Protein AF-A0A1V5BAC1-F1 (afdb_monomer_lite)

Structure (mmCIF, N/CA/C/O backbone):
data_AF-A0A1V5BAC1-F1
#
_entry.id   AF-A0A1V5BAC1-F1
#
loop_
_atom_site.group_PDB
_atom_site.id
_atom_site.type_symbol
_atom_site.label_atom_id
_atom_site.label_alt_id
_atom_site.label_comp_id
_atom_site.label_asym_id
_atom_site.label_entity_id
_atom_site.label_seq_id
_atom_site.pdbx_PDB_ins_code
_atom_site.Cartn_x
_atom_site.Cartn_y
_atom_site.Cartn_z
_atom_site.occupancy
_atom_site.B_iso_or_equiv
_atom_site.auth_seq_id
_atom_site.auth_comp_id
_atom_site.auth_asym_id
_atom_site.auth_atom_id
_atom_site.pdbx_PDB_model_num
ATOM 1 N N . MET A 1 1 ? 55.871 -14.311 -22.339 1.00 53.94 1 MET A N 1
ATOM 2 C CA . MET A 1 1 ? 54.920 -13.781 -23.341 1.00 53.94 1 MET A CA 1
ATOM 3 C C . MET A 1 1 ? 53.676 -13.284 -22.620 1.00 53.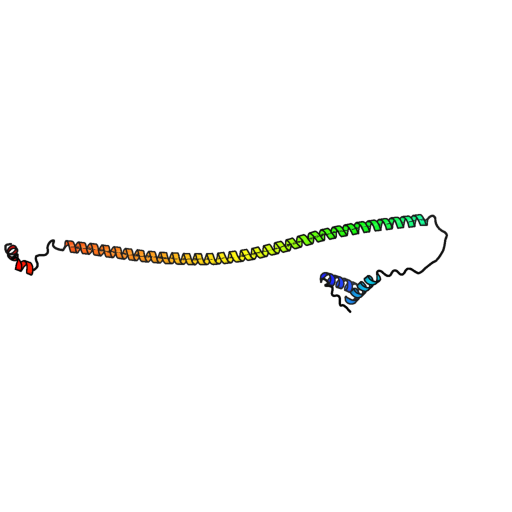94 1 MET A C 1
ATOM 5 O O . MET A 1 1 ? 53.109 -14.071 -21.866 1.00 53.94 1 MET A O 1
ATOM 9 N N . PRO A 1 2 ? 53.285 -12.009 -22.775 1.00 62.59 2 PRO A N 1
ATOM 10 C CA . PRO A 1 2 ? 52.039 -11.500 -22.209 1.00 62.59 2 PRO A CA 1
ATOM 11 C C . PRO A 1 2 ? 50.849 -12.206 -22.872 1.00 62.59 2 PRO A C 1
ATOM 13 O O . PRO A 1 2 ? 50.785 -12.301 -24.095 1.00 62.59 2 PRO A O 1
ATOM 16 N N . ARG A 1 3 ? 49.928 -12.742 -22.065 1.00 72.88 3 ARG A N 1
ATOM 17 C CA . ARG A 1 3 ? 48.671 -13.319 -22.559 1.00 72.88 3 ARG A CA 1
ATOM 18 C C . ARG A 1 3 ? 47.633 -12.207 -22.615 1.00 72.88 3 ARG A C 1
ATOM 20 O O . ARG A 1 3 ? 47.325 -11.616 -21.584 1.00 72.88 3 ARG A O 1
ATOM 27 N N . ILE A 1 4 ? 47.126 -11.920 -23.807 1.00 70.50 4 ILE A N 1
ATOM 28 C CA . ILE A 1 4 ? 46.063 -10.936 -24.016 1.00 70.50 4 ILE A CA 1
ATOM 29 C C . ILE A 1 4 ? 44.738 -11.695 -24.002 1.00 70.50 4 ILE A C 1
ATOM 31 O O . ILE A 1 4 ? 44.541 -12.603 -24.808 1.00 70.50 4 ILE A O 1
ATOM 35 N N . TYR A 1 5 ? 43.850 -11.338 -23.076 1.00 72.31 5 TYR A N 1
ATOM 36 C CA . TYR A 1 5 ? 42.489 -11.863 -23.017 1.00 72.31 5 TYR A CA 1
ATOM 37 C C . TYR A 1 5 ? 41.534 -10.787 -23.523 1.00 72.31 5 TYR A C 1
ATOM 39 O O . TYR A 1 5 ? 41.464 -9.703 -22.947 1.00 72.31 5 TYR A O 1
ATOM 47 N N . ALA A 1 6 ? 40.813 -11.090 -24.598 1.00 73.31 6 ALA A N 1
ATOM 48 C CA . ALA A 1 6 ? 39.736 -10.254 -25.106 1.00 73.31 6 ALA A CA 1
ATOM 49 C C . ALA A 1 6 ? 38.406 -10.986 -24.867 1.00 73.31 6 ALA A C 1
ATOM 51 O O . ALA A 1 6 ? 38.280 -12.135 -25.301 1.00 73.31 6 ALA A O 1
ATOM 52 N N . PRO A 1 7 ? 37.432 -10.377 -24.168 1.00 75.75 7 PRO A N 1
ATOM 53 C CA . PRO A 1 7 ? 36.102 -10.956 -24.060 1.00 75.75 7 PRO A CA 1
ATOM 54 C C . PRO A 1 7 ? 35.440 -10.940 -25.442 1.00 75.75 7 PRO A C 1
ATOM 56 O O . PRO A 1 7 ? 35.359 -9.896 -26.089 1.00 75.75 7 PRO A O 1
ATOM 59 N N . VAL A 1 8 ? 34.981 -12.104 -25.893 1.00 81.31 8 VAL A N 1
ATOM 60 C CA . VAL A 1 8 ? 34.213 -12.26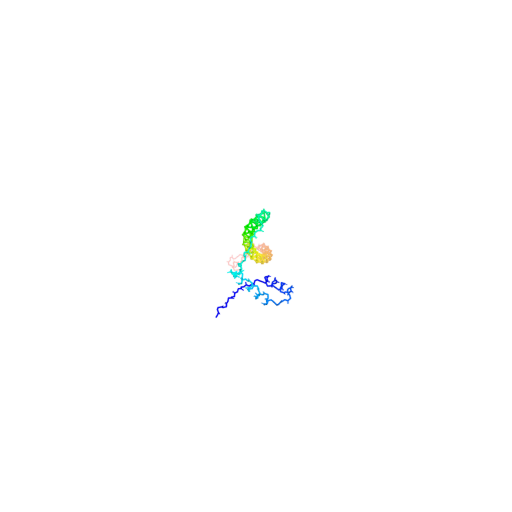7 -27.132 1.00 81.31 8 VAL A CA 1
ATOM 61 C C . VAL A 1 8 ? 32.770 -12.546 -26.730 1.00 81.31 8 VAL A C 1
ATOM 63 O O . VAL A 1 8 ? 32.540 -13.375 -25.853 1.00 81.31 8 VAL A O 1
ATOM 66 N N . SER A 1 9 ? 31.809 -11.832 -27.318 1.00 85.62 9 SER A N 1
ATOM 67 C CA . SER A 1 9 ? 30.389 -12.064 -27.044 1.00 85.62 9 SER A CA 1
ATOM 68 C C . SER A 1 9 ? 29.919 -13.399 -27.628 1.00 85.62 9 SER A C 1
ATOM 70 O O . SER A 1 9 ? 30.414 -13.843 -28.667 1.00 85.62 9 SER A O 1
ATOM 72 N N . ASP A 1 10 ? 28.918 -14.011 -26.991 1.00 85.62 10 ASP A N 1
ATOM 73 C CA . ASP A 1 10 ? 28.348 -15.294 -27.430 1.00 85.62 10 ASP A CA 1
ATOM 74 C C . ASP A 1 10 ? 27.777 -15.230 -28.856 1.00 85.62 10 ASP A C 1
ATOM 76 O O . ASP A 1 10 ? 27.864 -16.193 -29.614 1.00 85.62 10 ASP A O 1
ATOM 80 N N . GLU A 1 11 ? 27.266 -14.068 -29.267 1.00 88.81 11 GLU A N 1
ATOM 81 C CA . GLU A 1 11 ? 26.783 -13.829 -30.630 1.00 88.81 11 GLU A CA 1
ATOM 82 C C . GLU A 1 11 ? 27.896 -13.973 -31.680 1.00 88.81 11 GLU A C 1
ATOM 84 O O . GLU A 1 11 ? 27.706 -14.629 -32.704 1.00 88.81 11 GLU A O 1
ATOM 89 N N . ILE A 1 12 ? 29.086 -13.427 -31.406 1.00 87.06 12 ILE A N 1
ATOM 90 C CA . ILE A 1 12 ? 30.242 -13.546 -32.304 1.00 87.06 12 ILE A CA 1
ATOM 91 C C . ILE A 1 12 ? 30.725 -15.000 -32.344 1.00 87.06 12 ILE A C 1
ATOM 93 O O . ILE A 1 12 ? 31.084 -15.500 -33.408 1.00 87.06 12 ILE A O 1
ATOM 97 N N . LEU A 1 13 ? 30.699 -15.711 -31.212 1.00 87.75 13 LEU A N 1
ATOM 98 C CA . LEU A 1 13 ? 31.060 -17.132 -31.174 1.00 87.75 13 LEU A CA 1
ATOM 99 C C . LEU A 1 13 ? 30.125 -17.982 -32.042 1.00 87.75 13 LEU A C 1
ATOM 101 O O . LEU A 1 13 ? 30.604 -18.838 -32.786 1.00 87.75 13 LEU A O 1
ATOM 105 N N . HIS A 1 14 ? 28.820 -17.705 -32.006 1.00 89.44 14 HIS A N 1
ATOM 106 C CA . HIS A 1 14 ? 27.842 -18.380 -32.857 1.00 89.44 14 HIS A CA 1
ATOM 107 C C . HIS A 1 14 ? 28.062 -18.116 -34.350 1.00 89.44 14 HIS A C 1
ATOM 109 O O . HIS A 1 14 ? 27.930 -19.040 -35.152 1.00 89.44 14 HIS A O 1
ATOM 115 N N . GLN A 1 15 ? 28.432 -16.890 -34.726 1.00 88.81 15 GLN A N 1
ATOM 116 C CA . GLN A 1 15 ? 28.761 -16.554 -36.115 1.00 88.81 15 GLN A CA 1
ATOM 117 C C . GLN A 1 15 ? 30.022 -17.287 -36.587 1.00 88.81 15 GLN A C 1
ATOM 119 O O . GLN A 1 15 ? 30.013 -17.908 -37.646 1.00 88.81 15 GLN A O 1
ATOM 124 N N . ILE A 1 16 ? 31.076 -17.306 -35.765 1.00 89.88 16 ILE A N 1
ATOM 125 C CA . ILE A 1 16 ? 32.312 -18.035 -36.084 1.00 89.88 16 ILE A CA 1
ATOM 126 C C . ILE A 1 16 ? 32.028 -19.533 -36.261 1.00 89.88 16 ILE A C 1
ATOM 128 O O . ILE A 1 16 ? 32.582 -20.165 -37.159 1.00 89.88 16 ILE A O 1
ATOM 132 N N . ASP A 1 17 ? 31.169 -20.115 -35.422 1.00 90.12 17 ASP A N 1
ATOM 133 C CA . ASP A 1 17 ? 30.783 -21.523 -35.540 1.00 90.12 17 ASP A CA 1
ATOM 134 C C . ASP A 1 17 ? 30.004 -21.832 -36.813 1.00 90.12 17 ASP A C 1
ATOM 136 O O . ASP A 1 17 ? 30.238 -22.872 -37.434 1.00 90.12 17 ASP A O 1
ATOM 140 N N . ALA A 1 18 ? 29.090 -20.944 -37.205 1.00 89.94 18 ALA A N 1
ATOM 141 C CA . ALA A 1 18 ? 28.340 -21.079 -38.444 1.00 89.94 18 ALA A CA 1
ATOM 142 C C . ALA A 1 18 ? 29.284 -21.051 -39.657 1.00 89.94 18 ALA A C 1
ATOM 144 O O . ALA A 1 18 ? 29.257 -21.980 -40.468 1.00 89.94 18 ALA A O 1
ATOM 145 N N . ASP A 1 19 ? 30.190 -20.073 -39.711 1.00 89.69 19 ASP A N 1
ATOM 146 C CA . ASP A 1 19 ? 31.153 -19.914 -40.804 1.00 89.69 19 ASP A CA 1
ATOM 147 C C . ASP A 1 19 ? 32.175 -21.061 -40.858 1.00 89.69 19 ASP A C 1
ATOM 149 O O . ASP A 1 19 ? 32.576 -21.514 -41.934 1.00 89.69 19 ASP A O 1
ATOM 153 N N . ALA A 1 20 ? 32.625 -21.548 -39.699 1.00 90.88 20 ALA A N 1
ATOM 154 C CA . ALA A 1 20 ? 33.534 -22.687 -39.616 1.00 90.88 20 ALA A CA 1
ATOM 155 C C . ALA A 1 20 ? 32.855 -23.970 -40.119 1.00 90.88 20 ALA A C 1
ATOM 157 O O . ALA A 1 20 ? 33.459 -24.732 -40.879 1.00 90.88 20 ALA A O 1
ATOM 158 N N . LYS A 1 21 ? 31.580 -24.171 -39.760 1.00 91.44 21 LYS A N 1
ATOM 159 C CA . LYS A 1 21 ? 30.773 -25.309 -40.206 1.00 91.44 21 LYS A CA 1
ATOM 160 C C . LYS A 1 21 ? 30.489 -25.262 -41.706 1.00 91.44 21 LYS A C 1
ATOM 162 O O . LYS A 1 21 ? 30.605 -26.296 -42.357 1.00 91.44 21 LYS A O 1
ATOM 167 N N . GLU A 1 22 ? 30.170 -24.092 -42.256 1.00 92.00 22 GLU A N 1
ATOM 168 C CA . GLU A 1 22 ? 29.970 -23.901 -43.699 1.00 92.00 22 GLU A CA 1
ATOM 169 C C . GLU A 1 22 ? 31.238 -24.244 -44.495 1.00 92.00 22 GLU A C 1
ATOM 171 O O . GLU A 1 22 ? 31.177 -24.882 -45.544 1.00 92.00 22 GLU A O 1
ATOM 176 N N . ARG A 1 23 ? 32.408 -23.893 -43.951 1.00 88.81 23 ARG A N 1
ATOM 177 C CA . ARG A 1 23 ? 33.718 -24.156 -44.564 1.00 88.81 23 ARG A CA 1
ATOM 178 C C . ARG A 1 23 ? 34.291 -25.540 -44.244 1.00 88.81 23 ARG A C 1
ATOM 180 O O . ARG A 1 23 ? 35.375 -25.862 -44.722 1.00 88.81 23 ARG A O 1
ATOM 187 N N . GLY A 1 24 ? 33.601 -26.348 -43.435 1.00 92.69 24 GLY A N 1
ATOM 188 C CA . GLY A 1 24 ? 34.047 -27.685 -43.032 1.00 92.69 24 GLY A CA 1
ATOM 189 C C . GLY A 1 24 ? 35.338 -27.704 -42.203 1.00 92.69 24 GLY A C 1
ATOM 190 O O . GLY A 1 24 ? 36.036 -28.716 -42.187 1.00 92.69 24 GLY A O 1
ATOM 191 N N . ILE A 1 25 ? 35.679 -26.601 -41.532 1.00 93.62 25 ILE A N 1
ATOM 192 C CA . ILE A 1 25 ? 36.898 -26.461 -40.722 1.00 93.62 25 ILE A CA 1
ATOM 193 C C . ILE A 1 25 ? 36.561 -26.282 -39.242 1.00 93.62 25 ILE A C 1
ATOM 195 O O . ILE A 1 25 ? 35.444 -25.936 -38.867 1.00 93.62 25 ILE A O 1
ATOM 199 N N . SER A 1 26 ? 37.542 -26.508 -38.367 1.00 92.44 26 SER A N 1
ATOM 200 C CA . SER A 1 26 ? 37.360 -26.250 -36.936 1.00 92.44 26 SER A CA 1
ATOM 201 C C . SER A 1 26 ? 37.397 -24.750 -36.621 1.00 92.44 26 SER A C 1
ATOM 203 O O . SER A 1 26 ? 38.096 -23.975 -37.279 1.00 92.44 26 SER A O 1
ATOM 205 N N . ARG A 1 27 ? 36.716 -24.341 -35.542 1.00 88.62 27 ARG A N 1
ATOM 206 C CA . ARG A 1 27 ? 36.735 -22.961 -35.022 1.00 88.62 27 ARG A CA 1
ATOM 207 C C . ARG A 1 27 ? 38.158 -22.412 -34.857 1.00 88.62 27 ARG A C 1
ATOM 209 O O . ARG A 1 27 ? 38.439 -21.283 -35.240 1.00 88.62 27 ARG A O 1
ATOM 216 N N . ALA A 1 28 ? 39.075 -23.218 -34.319 1.00 87.62 28 ALA A N 1
ATOM 217 C CA . ALA A 1 28 ? 40.465 -22.813 -34.102 1.00 87.62 28 ALA A CA 1
ATOM 218 C C . ALA A 1 28 ? 41.212 -22.542 -35.420 1.00 87.62 28 ALA A C 1
ATOM 220 O O . ALA A 1 28 ? 41.961 -21.570 -35.518 1.00 87.62 28 ALA A O 1
ATOM 221 N N . GLN A 1 29 ? 40.977 -23.361 -36.449 1.00 85.94 29 GLN A N 1
ATOM 222 C CA . GLN A 1 29 ? 41.552 -23.150 -37.781 1.00 85.94 29 GLN A CA 1
ATOM 223 C C . GLN A 1 29 ? 40.968 -21.914 -38.462 1.00 85.94 29 GLN A C 1
ATOM 225 O O . GLN A 1 29 ? 41.712 -21.155 -39.086 1.00 85.94 29 GLN A O 1
ATOM 230 N N . TRP A 1 30 ? 39.663 -21.684 -38.304 1.00 92.94 30 TRP A N 1
ATOM 231 C CA . TRP A 1 30 ? 39.006 -20.483 -38.808 1.00 92.94 30 TRP A CA 1
ATOM 232 C C . TRP A 1 30 ? 39.631 -19.226 -38.190 1.00 92.94 30 TRP A C 1
ATOM 234 O O . TRP A 1 30 ? 40.088 -18.342 -38.913 1.00 92.94 30 TRP A O 1
ATOM 244 N N . VAL A 1 31 ? 39.764 -19.197 -36.858 1.00 88.62 31 VAL A N 1
ATOM 245 C CA . VAL A 1 31 ? 40.355 -18.067 -36.122 1.00 88.62 31 VAL A CA 1
ATOM 246 C C . VAL A 1 31 ? 41.820 -17.849 -36.508 1.00 88.62 31 VAL A C 1
ATOM 248 O O . VAL A 1 31 ? 42.215 -16.719 -36.779 1.00 88.62 31 VAL A O 1
ATOM 251 N N . SER A 1 32 ? 42.626 -18.911 -36.607 1.00 85.38 32 SER A N 1
ATOM 252 C CA . SER A 1 32 ? 44.029 -18.799 -37.035 1.00 85.38 32 SER A CA 1
ATOM 253 C C . SER A 1 32 ? 44.158 -18.234 -38.450 1.00 85.38 32 SER A C 1
ATOM 255 O O . SER A 1 32 ? 45.050 -17.430 -38.714 1.00 85.38 32 SER A O 1
ATOM 257 N N . THR A 1 33 ? 43.264 -18.632 -39.356 1.00 87.62 33 THR A N 1
ATOM 258 C CA . THR A 1 33 ? 43.269 -18.163 -40.748 1.00 87.62 33 THR A CA 1
ATOM 259 C C . THR A 1 33 ? 42.857 -16.697 -40.831 1.00 87.62 33 THR A C 1
ATOM 261 O O . THR A 1 33 ? 43.490 -15.922 -41.544 1.00 87.62 33 THR A O 1
ATOM 264 N N . ALA A 1 34 ? 41.849 -16.290 -40.057 1.00 84.81 34 ALA A N 1
ATOM 265 C CA . ALA A 1 34 ? 41.414 -14.901 -39.969 1.00 84.81 34 ALA A CA 1
ATOM 266 C C . ALA A 1 34 ? 42.509 -13.989 -39.384 1.00 84.81 34 ALA A C 1
ATOM 268 O O . ALA A 1 34 ? 42.769 -12.915 -39.925 1.00 84.81 34 ALA A O 1
ATOM 269 N N . ILE A 1 35 ? 43.197 -14.436 -38.326 1.00 85.31 35 ILE A N 1
ATOM 270 C CA . ILE A 1 35 ? 44.332 -13.709 -37.739 1.00 85.31 35 ILE A CA 1
ATOM 271 C C . ILE A 1 35 ? 45.478 -13.601 -38.750 1.00 85.31 35 ILE A C 1
ATOM 273 O O . ILE A 1 35 ? 46.008 -12.510 -38.945 1.00 85.31 35 ILE A O 1
ATOM 277 N N . GLY A 1 36 ? 45.827 -14.695 -39.434 1.00 83.25 36 GLY A N 1
ATOM 278 C CA . GLY A 1 36 ? 46.850 -14.686 -40.483 1.00 83.25 36 GLY A CA 1
ATOM 279 C C . GLY A 1 36 ? 46.514 -13.702 -41.606 1.00 83.25 36 GLY A C 1
ATOM 280 O O . GLY A 1 36 ? 47.324 -12.844 -41.943 1.00 83.25 36 GLY A O 1
ATOM 281 N N . ALA A 1 37 ? 45.288 -13.749 -42.130 1.00 83.50 37 ALA A N 1
ATOM 282 C CA . ALA A 1 37 ? 44.832 -12.835 -43.175 1.00 83.50 37 ALA A CA 1
ATOM 283 C C . ALA A 1 37 ? 44.861 -11.361 -42.735 1.00 83.50 37 ALA A C 1
ATOM 285 O O . ALA A 1 37 ? 45.160 -10.481 -43.541 1.00 83.50 37 ALA A O 1
ATOM 286 N N . TYR A 1 38 ? 44.571 -11.082 -41.462 1.00 81.81 38 TYR A N 1
ATOM 287 C CA . TYR A 1 38 ? 44.639 -9.728 -40.918 1.00 81.81 38 TYR A CA 1
ATOM 288 C C . TYR A 1 38 ? 46.083 -9.230 -40.779 1.00 81.81 38 TYR A C 1
ATOM 290 O O . TYR A 1 38 ? 46.371 -8.087 -41.129 1.00 81.81 38 TYR A O 1
ATOM 298 N N . LEU A 1 39 ? 46.999 -10.089 -40.324 1.00 82.12 39 LEU A N 1
ATOM 299 C CA . LEU A 1 39 ? 48.414 -9.748 -40.154 1.00 82.12 39 LEU A CA 1
ATOM 300 C C . LEU A 1 39 ? 49.140 -9.555 -41.494 1.00 82.12 39 LEU A C 1
ATOM 302 O O . LEU A 1 39 ? 49.959 -8.648 -41.611 1.00 82.12 39 LEU A O 1
ATOM 306 N N . HIS A 1 40 ? 48.799 -10.340 -42.519 1.00 76.81 40 HIS A N 1
ATOM 307 C CA . HIS A 1 40 ? 49.420 -10.250 -43.849 1.00 76.81 40 HIS A CA 1
ATOM 308 C C . HIS A 1 40 ? 48.750 -9.233 -44.789 1.00 76.81 40 HIS A C 1
ATOM 310 O O . HIS A 1 40 ? 49.186 -9.054 -45.923 1.00 76.81 40 HIS A O 1
ATOM 316 N N . ARG A 1 41 ? 47.727 -8.498 -44.329 1.00 63.19 41 ARG A N 1
ATOM 317 C CA . ARG A 1 41 ? 47.029 -7.464 -45.118 1.00 63.19 41 ARG A CA 1
ATOM 318 C C . ARG A 1 41 ? 47.922 -6.268 -45.509 1.00 63.19 41 ARG A C 1
ATOM 320 O O . ARG A 1 41 ? 47.499 -5.442 -46.311 1.00 63.19 41 ARG A O 1
ATOM 327 N N . GLY A 1 42 ? 49.130 -6.160 -44.945 1.00 51.25 42 GLY A N 1
ATOM 328 C CA . GLY A 1 42 ? 50.087 -5.074 -45.192 1.00 51.25 42 GLY A CA 1
ATOM 329 C C . GLY A 1 42 ? 51.331 -5.434 -46.017 1.00 51.25 42 GLY A C 1
ATOM 330 O O . GLY A 1 42 ? 52.120 -4.538 -46.303 1.00 51.25 42 GLY A O 1
ATOM 331 N N . GLU A 1 43 ? 51.538 -6.694 -46.413 1.00 48.03 43 GLU A N 1
ATOM 332 C CA . GLU A 1 43 ? 52.736 -7.105 -47.165 1.00 48.03 43 GLU A CA 1
ATOM 333 C C . GLU A 1 43 ? 52.484 -7.080 -48.680 1.00 48.03 43 GLU A C 1
ATOM 335 O O . GLU A 1 43 ? 52.332 -8.108 -49.334 1.00 48.03 43 GLU A O 1
ATOM 340 N N . VAL A 1 44 ? 52.453 -5.878 -49.262 1.00 43.66 44 VAL A N 1
ATOM 341 C CA . VAL A 1 44 ? 52.657 -5.708 -50.708 1.00 43.66 44 VAL A CA 1
ATOM 342 C C . VAL A 1 44 ? 54.166 -5.646 -50.946 1.00 43.66 44 VAL A C 1
ATOM 344 O O . VAL A 1 44 ? 54.793 -4.631 -50.654 1.00 43.66 44 VAL A O 1
ATOM 347 N N . GLN A 1 45 ? 54.767 -6.725 -51.455 1.00 39.44 45 GLN A N 1
ATOM 348 C CA . GLN A 1 45 ? 56.127 -6.700 -52.006 1.00 39.44 45 GLN A CA 1
ATOM 349 C C . GLN A 1 45 ? 56.120 -5.944 -53.347 1.00 39.44 45 GLN A C 1
ATOM 351 O O . GLN A 1 45 ? 55.444 -6.389 -54.276 1.00 39.44 45 GLN A O 1
ATOM 356 N N . PRO A 1 46 ? 56.865 -4.833 -53.505 1.00 39.12 46 PRO A N 1
ATOM 357 C CA . PRO A 1 46 ? 57.030 -4.179 -54.792 1.00 39.12 46 PRO A CA 1
ATOM 358 C C . PRO A 1 46 ? 58.359 -4.627 -55.405 1.00 39.12 46 PRO A C 1
ATOM 360 O O . PRO A 1 46 ? 59.426 -4.197 -54.969 1.00 39.12 46 PRO A O 1
ATOM 363 N N . GLY A 1 47 ? 58.315 -5.488 -56.419 1.00 42.62 47 GLY A N 1
ATOM 364 C CA . GLY A 1 47 ? 59.522 -5.789 -57.187 1.00 42.62 47 GLY A CA 1
ATOM 365 C C . GLY A 1 47 ? 59.494 -7.094 -57.964 1.00 42.62 47 GLY A C 1
ATOM 366 O O . GLY A 1 47 ? 60.234 -8.005 -57.620 1.00 42.62 47 GLY A O 1
ATOM 367 N N . ALA A 1 48 ? 58.693 -7.160 -59.026 1.00 38.94 48 ALA A N 1
ATOM 368 C CA . ALA A 1 48 ? 58.945 -8.038 -60.169 1.00 38.94 48 ALA A CA 1
ATOM 369 C C . ALA A 1 48 ? 58.111 -7.558 -61.366 1.00 38.94 48 ALA A C 1
ATOM 371 O O . ALA A 1 48 ? 56.913 -7.809 -61.445 1.00 38.94 48 ALA A O 1
ATOM 372 N N . ASP A 1 49 ? 58.741 -6.753 -62.217 1.00 34.34 49 ASP A N 1
ATOM 373 C CA . ASP A 1 49 ? 58.932 -7.028 -63.646 1.00 34.34 49 ASP A CA 1
ATOM 374 C C . ASP A 1 49 ? 58.889 -5.780 -64.524 1.00 34.34 49 ASP A C 1
ATOM 376 O O . ASP A 1 49 ? 57.916 -5.037 -64.643 1.00 34.34 49 ASP A O 1
ATOM 380 N N . MET A 1 50 ? 60.035 -5.599 -65.164 1.00 44.59 50 MET A N 1
ATOM 381 C CA . MET A 1 50 ? 60.340 -4.652 -66.207 1.00 44.59 50 MET A CA 1
ATOM 382 C C . MET A 1 50 ? 60.194 -5.407 -67.532 1.00 44.59 50 MET A C 1
ATOM 384 O O . MET A 1 50 ? 61.002 -6.291 -67.790 1.00 44.59 50 MET A O 1
ATOM 388 N N . VAL A 1 51 ? 59.230 -5.059 -68.392 1.00 41.12 51 VAL A N 1
ATOM 389 C CA . VAL A 1 51 ? 59.256 -5.455 -69.814 1.00 41.12 51 VAL A CA 1
ATOM 390 C C . VAL A 1 51 ? 58.703 -4.324 -70.687 1.00 41.12 51 VAL A C 1
ATOM 392 O O . VAL A 1 51 ? 57.559 -3.896 -70.553 1.00 41.12 51 VAL A O 1
ATOM 395 N N . GLN A 1 52 ? 59.563 -3.838 -71.586 1.00 41.84 52 GLN A N 1
ATOM 396 C CA . GLN A 1 52 ? 59.249 -2.976 -72.727 1.00 41.84 52 GLN A CA 1
ATOM 397 C C . GLN A 1 52 ? 58.255 -3.655 -73.681 1.00 41.84 52 GLN A C 1
ATOM 399 O O . GLN A 1 52 ? 58.430 -4.829 -73.981 1.00 41.84 52 GLN A O 1
ATOM 404 N N . SER A 1 53 ? 57.345 -2.899 -74.300 1.00 37.00 53 SER A N 1
ATOM 405 C CA . SER A 1 53 ? 57.268 -2.832 -75.772 1.00 37.00 53 SER A CA 1
ATOM 406 C C . SER A 1 53 ? 56.273 -1.760 -76.218 1.00 37.00 53 SER A C 1
ATOM 408 O O . SER A 1 53 ? 55.191 -1.621 -75.651 1.00 37.00 53 SER A O 1
ATOM 410 N N . GLY A 1 54 ? 56.667 -0.976 -77.219 1.00 40.62 54 GLY A N 1
ATOM 411 C CA . GLY A 1 54 ? 55.845 0.057 -77.834 1.00 40.62 54 GLY A CA 1
ATOM 412 C C . GLY A 1 54 ? 54.875 -0.473 -78.893 1.00 40.62 54 GLY A C 1
ATOM 413 O O . GLY A 1 54 ? 54.893 -1.645 -79.255 1.00 40.62 54 GLY A O 1
ATOM 414 N N . ALA A 1 55 ? 54.113 0.485 -79.431 1.00 43.19 55 ALA A N 1
ATOM 415 C CA . ALA A 1 55 ? 53.292 0.425 -80.644 1.00 43.19 55 ALA A CA 1
ATOM 416 C C . ALA A 1 55 ? 51.886 -0.201 -80.535 1.00 43.19 55 ALA A C 1
ATOM 418 O O . ALA A 1 55 ? 51.645 -1.257 -81.098 1.00 43.19 55 ALA A O 1
ATOM 419 N N . THR A 1 56 ? 50.946 0.542 -79.925 1.00 40.59 56 THR A N 1
ATOM 420 C CA . THR A 1 56 ? 49.563 0.773 -80.426 1.00 40.59 56 THR A CA 1
ATOM 421 C C . THR A 1 56 ? 48.845 1.753 -79.491 1.00 40.59 56 THR A C 1
ATOM 423 O O . THR A 1 56 ? 48.200 1.347 -78.530 1.00 40.59 56 THR A O 1
ATOM 426 N N . THR A 1 57 ? 48.950 3.061 -79.741 1.00 52.72 57 THR A N 1
ATOM 427 C CA . THR A 1 57 ? 48.309 4.071 -78.878 1.00 52.72 57 THR A CA 1
ATOM 428 C C . THR A 1 57 ? 47.619 5.133 -79.714 1.00 52.72 57 THR A C 1
ATOM 430 O O . THR A 1 57 ? 48.213 6.168 -79.977 1.00 52.72 57 THR A O 1
ATOM 433 N N . VAL A 1 58 ? 46.357 4.886 -80.085 1.00 49.66 58 VAL A N 1
ATOM 434 C CA . VAL A 1 58 ? 45.349 5.962 -80.214 1.00 49.66 58 VAL A CA 1
ATOM 435 C C . VAL A 1 58 ? 43.946 5.477 -79.793 1.00 49.66 58 VAL A C 1
ATOM 437 O O . VAL A 1 58 ? 43.193 6.268 -79.242 1.00 49.66 58 VAL A O 1
ATOM 440 N N . GLN A 1 59 ? 43.593 4.187 -79.927 1.00 44.78 59 GLN A N 1
ATOM 441 C CA . GLN A 1 59 ? 42.253 3.691 -79.534 1.00 44.78 59 GLN A CA 1
ATOM 442 C C . GLN A 1 59 ? 42.132 3.142 -78.093 1.00 44.78 59 GLN A C 1
ATOM 444 O O . GLN A 1 59 ? 41.076 3.297 -77.489 1.00 44.78 59 GLN A O 1
ATOM 449 N N . ASP A 1 60 ? 43.200 2.614 -77.482 1.00 46.88 60 ASP A N 1
ATOM 450 C CA . ASP A 1 60 ? 43.154 2.041 -76.115 1.00 46.88 60 ASP A CA 1
ATOM 451 C C . ASP A 1 60 ? 43.188 3.080 -74.975 1.00 46.88 60 ASP A C 1
ATOM 453 O O . ASP A 1 60 ? 42.811 2.789 -73.836 1.00 46.88 60 ASP A O 1
ATOM 457 N N . GLY A 1 61 ? 43.632 4.309 -75.257 1.00 46.53 61 GLY A N 1
ATOM 458 C CA . GLY A 1 61 ? 43.719 5.382 -74.259 1.00 46.53 61 GLY A CA 1
ATOM 459 C C . GLY A 1 61 ? 42.350 5.913 -73.826 1.00 46.53 61 GLY A C 1
ATOM 460 O O . GLY A 1 61 ? 42.158 6.233 -72.655 1.00 46.53 61 GLY A O 1
ATOM 461 N N . ALA A 1 62 ? 41.381 5.943 -74.747 1.00 51.31 62 ALA A N 1
ATOM 462 C CA . ALA A 1 62 ? 40.017 6.381 -74.459 1.00 51.31 62 ALA A CA 1
ATOM 463 C C . ALA A 1 62 ? 39.271 5.363 -73.585 1.00 51.31 62 ALA A C 1
ATOM 465 O O . ALA A 1 62 ? 38.622 5.749 -72.617 1.00 51.31 62 ALA A O 1
ATOM 466 N N . SER A 1 63 ? 39.425 4.064 -73.859 1.00 56.78 63 SER A N 1
ATOM 467 C CA . SER A 1 63 ? 38.797 2.996 -73.073 1.00 56.78 63 SER A CA 1
ATOM 468 C C . SER A 1 63 ? 39.433 2.826 -71.690 1.00 56.78 63 SER A C 1
ATOM 470 O O . SER A 1 63 ? 38.706 2.649 -70.717 1.00 56.78 63 SER A O 1
ATOM 472 N N . ARG A 1 64 ? 40.765 2.946 -71.551 1.00 55.72 64 ARG A N 1
ATOM 473 C CA . ARG A 1 64 ? 41.425 2.948 -70.227 1.00 55.72 64 ARG A CA 1
ATOM 474 C C . ARG A 1 64 ? 41.128 4.213 -69.424 1.00 55.72 64 ARG A C 1
ATOM 476 O O . ARG A 1 64 ? 40.918 4.112 -68.221 1.00 55.72 64 ARG A O 1
ATOM 483 N N . GLY A 1 65 ? 41.074 5.377 -70.073 1.00 61.50 65 GLY A N 1
ATOM 484 C CA . GLY A 1 65 ? 40.667 6.633 -69.441 1.00 61.50 65 GLY A CA 1
ATOM 485 C C . GLY A 1 65 ? 39.214 6.594 -68.966 1.00 61.50 65 GLY A C 1
ATOM 486 O O . GLY A 1 65 ? 38.940 6.959 -67.829 1.00 61.50 65 GLY A O 1
ATOM 487 N N . ALA A 1 66 ? 38.298 6.068 -69.783 1.00 62.12 66 ALA A N 1
ATOM 488 C CA . ALA A 1 66 ? 36.899 5.877 -69.403 1.00 62.12 66 ALA A CA 1
ATOM 489 C C . ALA A 1 66 ? 36.744 4.891 -68.234 1.00 62.12 66 ALA A C 1
ATOM 491 O O . ALA A 1 66 ? 36.017 5.181 -67.290 1.00 62.12 66 ALA A O 1
ATOM 492 N N . ASN A 1 67 ? 37.479 3.774 -68.249 1.00 69.56 67 ASN A N 1
ATOM 493 C CA . ASN A 1 67 ? 37.438 2.785 -67.171 1.00 69.56 67 ASN A CA 1
ATOM 494 C C . ASN A 1 67 ? 38.053 3.333 -65.865 1.00 69.56 67 ASN A C 1
ATOM 496 O O . ASN A 1 67 ? 37.517 3.101 -64.792 1.00 69.56 67 ASN A O 1
ATOM 500 N N . ALA A 1 68 ? 39.124 4.132 -65.942 1.00 69.69 68 ALA A N 1
ATOM 501 C CA . ALA A 1 68 ? 39.717 4.802 -64.779 1.00 69.69 68 ALA A CA 1
ATOM 502 C C . ALA A 1 68 ? 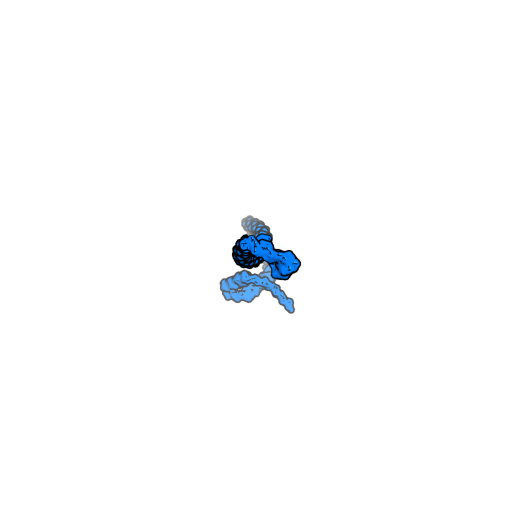38.817 5.906 -64.190 1.00 69.69 68 ALA A C 1
ATOM 504 O O . ALA A 1 68 ? 38.777 6.102 -62.977 1.00 69.69 68 ALA A O 1
ATOM 505 N N . VAL A 1 69 ? 38.078 6.628 -65.037 1.00 75.38 69 VAL A N 1
ATOM 506 C CA . VAL A 1 69 ? 37.074 7.607 -64.592 1.00 75.38 69 VAL A CA 1
ATOM 507 C C . VAL A 1 69 ? 35.876 6.900 -63.954 1.00 75.38 69 VAL A C 1
ATOM 509 O O . VAL A 1 69 ? 35.364 7.370 -62.940 1.00 75.38 69 VAL A O 1
ATOM 512 N N . GLN A 1 70 ? 35.461 5.753 -64.496 1.00 76.44 70 GLN A N 1
ATOM 513 C CA . GLN A 1 70 ? 34.376 4.941 -63.949 1.00 76.44 70 GLN A CA 1
ATOM 514 C C . GLN A 1 70 ? 34.744 4.322 -62.593 1.00 76.44 70 GLN A C 1
ATOM 516 O O . GLN A 1 70 ? 33.992 4.485 -61.635 1.00 76.44 70 GLN A O 1
ATOM 521 N N . THR A 1 71 ? 35.929 3.721 -62.461 1.00 78.88 71 THR A N 1
ATOM 522 C CA . THR A 1 71 ? 36.407 3.209 -61.167 1.00 78.88 71 THR A CA 1
ATOM 523 C C . THR A 1 71 ? 36.620 4.331 -60.149 1.00 78.88 71 THR A C 1
ATOM 525 O O . THR A 1 71 ? 36.325 4.154 -58.971 1.00 78.88 71 THR A O 1
ATOM 528 N N . GLY A 1 72 ? 37.065 5.516 -60.581 1.00 85.56 72 GLY A N 1
ATOM 529 C CA . GLY A 1 72 ? 37.141 6.702 -59.722 1.00 85.56 72 GLY A CA 1
ATOM 530 C C . GLY A 1 72 ? 35.771 7.158 -59.206 1.00 85.56 72 GLY A C 1
ATOM 531 O O . GLY A 1 72 ? 35.632 7.477 -58.026 1.00 85.56 72 GLY A O 1
ATOM 532 N N . ALA A 1 73 ? 34.744 7.141 -60.059 1.00 87.12 73 ALA A N 1
ATOM 533 C CA . ALA A 1 73 ? 33.377 7.481 -59.669 1.00 87.12 73 ALA A CA 1
ATOM 534 C C . ALA A 1 73 ? 32.776 6.460 -58.685 1.00 87.12 73 ALA A C 1
ATOM 536 O O . ALA A 1 73 ? 32.138 6.861 -57.711 1.00 87.12 73 ALA A O 1
ATOM 537 N N . GLU A 1 74 ? 33.026 5.166 -58.895 1.00 90.94 74 GLU A N 1
ATOM 538 C CA . GLU A 1 74 ? 32.613 4.086 -57.988 1.00 90.94 74 GLU A CA 1
ATOM 539 C C . GLU A 1 74 ? 33.307 4.195 -56.620 1.00 90.94 74 GLU A C 1
ATOM 541 O O . GLU A 1 74 ? 32.655 4.066 -55.586 1.00 90.94 74 GLU A O 1
ATOM 546 N N . LEU A 1 75 ? 34.604 4.521 -56.581 1.00 87.94 75 LEU A N 1
ATOM 547 C CA . LEU A 1 75 ? 35.333 4.750 -55.327 1.00 87.94 75 LEU A CA 1
ATOM 548 C C . LEU A 1 75 ? 34.790 5.953 -54.545 1.00 87.94 75 LEU A C 1
ATOM 550 O O . LEU A 1 75 ? 34.621 5.872 -53.328 1.00 87.94 75 LEU A O 1
ATOM 554 N N . GLU A 1 76 ? 34.478 7.056 -55.227 1.00 91.50 76 GLU A N 1
ATOM 555 C CA . GLU A 1 76 ? 33.864 8.231 -54.596 1.00 91.50 76 GLU A CA 1
ATOM 556 C C . GLU A 1 76 ? 32.412 7.980 -54.159 1.00 91.50 76 GLU A C 1
ATOM 558 O O . GLU A 1 76 ? 31.923 8.609 -53.217 1.00 91.50 76 GLU A O 1
ATOM 563 N N . GLN A 1 77 ? 31.698 7.064 -54.814 1.00 94.38 77 GLN A N 1
ATOM 564 C CA . GLN A 1 77 ? 30.390 6.602 -54.353 1.00 94.38 77 GLN A CA 1
ATOM 565 C C . GLN A 1 77 ? 30.524 5.748 -53.085 1.00 94.38 77 GLN A C 1
ATOM 567 O O . GLN A 1 77 ? 29.899 6.068 -52.076 1.00 94.38 77 GLN A O 1
ATOM 572 N N . ILE A 1 78 ? 31.402 4.740 -53.090 1.00 93.88 78 ILE A N 1
ATOM 573 C CA . ILE A 1 78 ? 31.668 3.873 -51.930 1.00 93.88 78 ILE A CA 1
ATOM 574 C C . ILE A 1 78 ? 32.133 4.698 -50.728 1.00 93.88 78 ILE A C 1
ATOM 576 O O . ILE A 1 78 ? 31.744 4.432 -49.593 1.00 93.88 78 ILE A O 1
ATOM 580 N N . ARG A 1 79 ? 32.949 5.732 -50.955 1.00 94.12 79 ARG A N 1
ATOM 581 C CA . ARG A 1 79 ? 33.404 6.635 -49.894 1.00 94.12 79 ARG A CA 1
ATOM 582 C C . ARG A 1 79 ? 32.247 7.404 -49.258 1.00 94.12 79 ARG A C 1
ATOM 584 O O . ARG A 1 79 ? 32.164 7.457 -48.034 1.00 94.12 79 ARG A O 1
ATOM 591 N N . ARG A 1 80 ? 31.340 7.951 -50.074 1.00 95.62 80 ARG A N 1
ATOM 592 C CA . ARG A 1 80 ? 30.132 8.637 -49.590 1.00 95.62 80 ARG A CA 1
ATOM 593 C C . ARG A 1 80 ? 29.211 7.692 -48.824 1.00 95.62 80 ARG A C 1
ATOM 595 O O . ARG A 1 80 ? 28.727 8.055 -47.759 1.00 95.62 80 ARG A O 1
ATOM 602 N N . GLU A 1 81 ? 29.016 6.478 -49.329 1.00 95.88 81 GLU A N 1
ATOM 603 C CA . GLU A 1 81 ? 28.227 5.443 -48.653 1.00 95.88 81 GLU A CA 1
ATOM 604 C C . GLU A 1 81 ? 28.860 5.023 -47.318 1.00 95.88 81 GLU A C 1
ATOM 606 O O . GLU A 1 81 ? 28.153 4.869 -46.326 1.00 95.88 81 GLU A O 1
ATOM 611 N N . LEU A 1 82 ? 30.191 4.905 -47.249 1.00 94.56 82 LEU A N 1
ATOM 612 C CA . LEU A 1 82 ? 30.907 4.597 -46.011 1.00 94.56 82 LEU A CA 1
ATOM 613 C C . LEU A 1 82 ? 30.775 5.720 -44.977 1.00 94.56 82 LEU A C 1
ATOM 615 O O . LEU A 1 82 ? 30.569 5.440 -43.794 1.00 94.56 82 LEU A O 1
ATOM 619 N N . ASP A 1 83 ? 30.907 6.975 -45.401 1.00 95.88 83 ASP A N 1
ATOM 620 C CA . ASP A 1 83 ? 30.760 8.123 -44.507 1.00 95.88 83 ASP A CA 1
ATOM 621 C C . ASP A 1 83 ? 29.314 8.247 -44.001 1.00 95.88 83 ASP A C 1
ATOM 623 O O . ASP A 1 83 ? 29.112 8.451 -42.804 1.00 95.88 83 ASP A O 1
ATOM 627 N N . GLN A 1 84 ? 28.318 7.992 -44.856 1.00 96.12 84 GLN A N 1
ATOM 628 C CA . GLN A 1 84 ? 26.910 7.930 -44.454 1.00 96.12 84 GLN A CA 1
ATOM 629 C C . GLN A 1 84 ? 26.641 6.775 -43.475 1.00 96.12 84 GLN A C 1
ATOM 631 O O . GLN A 1 84 ? 26.040 6.965 -42.419 1.00 96.12 84 GLN A O 1
ATOM 636 N N . ALA A 1 85 ? 27.152 5.576 -43.761 1.00 95.38 85 ALA A N 1
ATOM 637 C CA . ALA A 1 85 ? 26.997 4.427 -42.873 1.00 95.38 85 ALA A CA 1
ATOM 638 C C . ALA A 1 85 ? 27.645 4.673 -41.499 1.00 95.38 85 ALA A C 1
ATOM 640 O O . ALA A 1 85 ? 27.143 4.211 -40.473 1.00 95.38 85 ALA A O 1
ATOM 641 N N . ARG A 1 86 ? 28.752 5.426 -41.453 1.00 95.31 86 ARG A N 1
ATOM 642 C CA . ARG A 1 86 ? 29.384 5.853 -40.197 1.00 95.31 86 ARG A CA 1
ATOM 643 C C . ARG A 1 86 ? 28.505 6.825 -39.421 1.00 95.31 86 ARG A C 1
ATOM 645 O O . ARG A 1 86 ? 28.368 6.646 -38.211 1.00 95.31 86 ARG A O 1
ATOM 652 N N . THR A 1 87 ? 27.909 7.820 -40.078 1.00 97.12 87 THR A N 1
ATOM 653 C CA . THR A 1 87 ? 27.011 8.766 -39.402 1.00 97.12 87 THR A CA 1
ATOM 654 C C . THR A 1 87 ? 25.757 8.080 -38.877 1.00 97.12 87 THR A C 1
ATOM 656 O O . THR A 1 87 ? 25.376 8.319 -37.734 1.00 97.12 87 THR A O 1
ATOM 659 N N . ASP A 1 88 ? 25.172 7.168 -39.651 1.00 97.25 88 ASP A N 1
ATOM 660 C CA . ASP A 1 88 ? 23.963 6.437 -39.258 1.00 97.25 88 ASP A CA 1
ATOM 661 C C . ASP A 1 88 ? 24.254 5.485 -38.090 1.00 97.25 88 ASP A C 1
ATOM 663 O O . ASP A 1 88 ? 23.497 5.401 -37.118 1.00 97.25 88 ASP A O 1
ATOM 667 N N . ARG A 1 89 ? 25.411 4.809 -38.120 1.00 96.12 89 ARG A N 1
ATOM 668 C CA . ARG A 1 89 ? 25.872 3.974 -37.004 1.00 96.12 89 ARG A CA 1
ATOM 669 C C . ARG A 1 89 ? 26.093 4.790 -35.730 1.00 96.12 89 ARG A C 1
ATOM 671 O O . ARG A 1 89 ? 25.751 4.331 -34.645 1.00 96.12 89 ARG A O 1
ATOM 678 N N . GLU A 1 90 ? 26.656 5.987 -35.842 1.00 97.56 90 GLU A N 1
ATOM 679 C CA . GLU A 1 90 ? 26.863 6.871 -34.693 1.00 97.56 90 GLU A CA 1
ATOM 680 C C . GLU A 1 90 ? 25.528 7.378 -34.118 1.00 97.56 90 GLU A C 1
ATOM 682 O O . GLU A 1 90 ? 25.356 7.431 -32.899 1.00 97.56 90 GLU A O 1
ATOM 687 N N . GLN A 1 91 ? 24.557 7.710 -34.972 1.00 97.31 91 GLN A N 1
ATOM 688 C CA . GLN A 1 91 ? 23.220 8.129 -34.541 1.00 97.31 91 GLN A CA 1
ATOM 689 C C . GLN A 1 91 ? 22.477 6.999 -33.822 1.00 97.31 91 GLN A C 1
ATOM 691 O O . GLN A 1 91 ? 22.047 7.169 -32.681 1.00 97.31 91 GLN A O 1
ATOM 696 N N . THR A 1 92 ? 22.411 5.817 -34.435 1.00 97.56 92 THR A N 1
ATOM 697 C CA . THR A 1 92 ? 21.768 4.635 -33.834 1.00 97.56 92 THR A CA 1
ATOM 698 C C . THR A 1 92 ? 22.4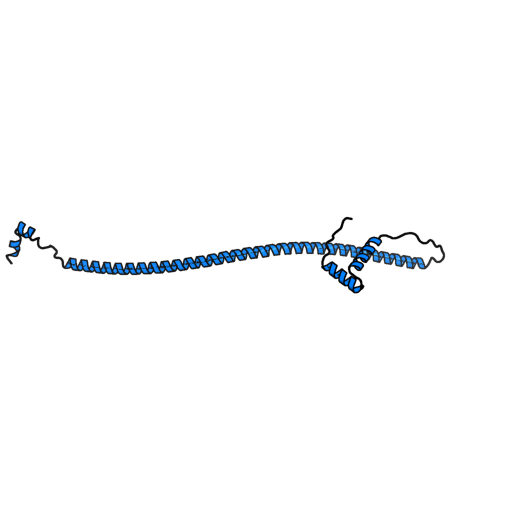45 4.209 -32.532 1.00 97.56 92 THR A C 1
ATOM 700 O O . THR A 1 92 ? 21.771 3.801 -31.582 1.00 97.56 92 THR A O 1
ATOM 703 N N . TRP A 1 93 ? 23.769 4.356 -32.428 1.00 97.69 93 TRP A N 1
ATOM 704 C CA . TRP A 1 93 ? 24.491 4.143 -31.176 1.00 97.69 93 TRP A CA 1
ATOM 705 C C . TRP A 1 93 ? 24.035 5.115 -30.081 1.00 97.69 93 TRP A C 1
ATOM 707 O O . TRP A 1 93 ? 23.727 4.685 -28.967 1.00 97.69 93 TRP A O 1
ATOM 717 N N . ARG A 1 94 ? 23.932 6.414 -30.389 1.00 98.31 94 ARG A N 1
ATOM 718 C CA . ARG A 1 94 ? 23.459 7.433 -29.433 1.00 98.31 94 ARG A CA 1
ATOM 719 C C . ARG A 1 94 ? 22.042 7.153 -28.959 1.00 98.31 94 ARG A C 1
ATOM 721 O O . ARG A 1 94 ? 21.792 7.197 -27.755 1.00 98.31 94 ARG A O 1
ATOM 728 N N . GLU A 1 95 ? 21.143 6.826 -29.879 1.00 98.25 95 GLU A N 1
ATOM 729 C CA . GLU A 1 95 ? 19.764 6.458 -29.555 1.00 98.25 95 GLU A CA 1
ATOM 730 C C . GLU A 1 95 ? 19.718 5.214 -28.667 1.00 98.25 95 GLU A C 1
ATOM 732 O O . GLU A 1 95 ? 19.045 5.210 -27.639 1.00 98.25 95 GLU A O 1
ATOM 737 N N . THR A 1 96 ? 20.503 4.185 -28.992 1.00 97.50 96 THR A N 1
ATOM 738 C CA . THR A 1 96 ? 20.579 2.951 -28.197 1.00 97.50 96 THR A CA 1
ATOM 739 C C . THR A 1 96 ? 21.067 3.225 -26.774 1.00 97.50 96 THR A C 1
ATOM 741 O O . THR A 1 96 ? 20.508 2.696 -25.812 1.00 97.50 96 THR A O 1
ATOM 744 N N . VAL A 1 97 ? 22.083 4.078 -26.610 1.00 98.38 97 VAL A N 1
ATOM 745 C CA . VAL A 1 97 ? 22.593 4.474 -25.289 1.00 98.38 97 VAL A CA 1
ATOM 746 C C . VAL A 1 97 ? 21.541 5.258 -24.498 1.00 98.38 97 VAL A C 1
ATOM 748 O O . VAL A 1 97 ? 21.354 4.997 -23.309 1.00 98.38 97 VAL A O 1
ATOM 751 N N . GLN A 1 98 ? 20.820 6.180 -25.141 1.00 98.38 98 GLN A N 1
ATOM 752 C CA . GLN A 1 98 ? 19.740 6.939 -24.501 1.00 98.38 98 GLN A CA 1
ATOM 753 C C . GLN A 1 98 ? 18.556 6.051 -24.100 1.00 98.38 98 GLN A C 1
ATOM 755 O O . GLN A 1 98 ? 18.013 6.186 -23.004 1.00 98.38 98 GLN A O 1
ATOM 760 N N . LEU A 1 99 ? 18.157 5.118 -24.964 1.00 97.81 99 LEU A N 1
ATOM 761 C CA . LEU A 1 99 ? 17.090 4.168 -24.661 1.00 97.81 99 LEU A CA 1
ATOM 762 C C . LEU A 1 99 ? 17.489 3.237 -23.518 1.00 97.81 99 LEU A C 1
ATOM 764 O O . LEU A 1 99 ? 16.669 2.981 -22.638 1.00 97.81 99 LEU A O 1
ATOM 768 N N . ARG A 1 100 ? 18.748 2.787 -23.478 1.00 98.31 100 ARG A N 1
ATOM 769 C CA . ARG A 1 100 ? 19.265 1.973 -22.374 1.00 98.31 100 ARG A CA 1
ATOM 770 C C . ARG A 1 100 ? 19.223 2.731 -21.049 1.00 98.31 100 ARG A C 1
ATOM 772 O O . ARG A 1 100 ? 18.688 2.202 -20.080 1.00 98.31 100 ARG A O 1
ATOM 779 N N . SER A 1 101 ? 19.718 3.968 -21.003 1.00 98.19 101 SER A N 1
ATOM 780 C CA . SER A 1 101 ? 19.701 4.756 -19.764 1.00 98.19 101 SER A CA 1
ATOM 781 C C . SER A 1 101 ? 18.273 5.043 -19.287 1.00 98.19 101 SER A C 1
ATOM 783 O O . SER A 1 101 ? 17.990 4.959 -18.090 1.00 98.19 101 SER A O 1
ATOM 785 N N . ARG A 1 102 ? 17.341 5.298 -20.215 1.00 98.38 102 ARG A N 1
ATOM 786 C CA . ARG A 1 102 ? 15.916 5.454 -19.902 1.00 98.38 102 ARG A CA 1
ATOM 787 C C . ARG A 1 102 ? 15.290 4.155 -19.397 1.00 98.38 102 ARG A C 1
ATOM 789 O O . ARG A 1 102 ? 14.524 4.201 -18.440 1.00 98.38 102 ARG A O 1
ATOM 796 N N . ALA A 1 103 ? 15.624 3.011 -19.991 1.00 97.75 103 ALA A N 1
ATOM 797 C CA . ALA A 1 103 ? 15.153 1.706 -19.534 1.00 97.75 103 ALA A CA 1
ATOM 798 C C . ALA A 1 103 ? 15.656 1.389 -18.117 1.00 97.75 103 ALA A C 1
ATOM 800 O O . ALA A 1 103 ? 14.869 0.988 -17.266 1.00 97.75 103 ALA A O 1
ATOM 801 N N . GLU A 1 104 ? 16.933 1.649 -17.827 1.00 98.31 104 GLU A N 1
ATOM 802 C CA . GLU A 1 104 ? 17.513 1.482 -16.487 1.00 98.31 104 GLU A CA 1
ATOM 803 C C . GLU A 1 104 ? 16.892 2.430 -15.453 1.00 98.31 104 GLU A C 1
ATOM 805 O O . GLU A 1 104 ? 16.757 2.081 -14.278 1.00 98.31 104 GLU A O 1
ATOM 810 N N . HIS A 1 105 ? 16.542 3.651 -15.859 1.00 98.19 105 HIS A N 1
ATOM 811 C CA . HIS A 1 105 ? 15.843 4.594 -14.992 1.00 98.19 105 HIS A CA 1
ATOM 812 C C . HIS A 1 105 ? 14.423 4.112 -14.680 1.00 98.19 105 HIS A C 1
ATOM 814 O O . HIS A 1 105 ? 14.087 3.964 -13.508 1.00 98.19 105 HIS A O 1
ATOM 820 N N . LEU A 1 106 ? 13.645 3.756 -15.706 1.00 97.88 106 LEU A N 1
ATOM 821 C CA . LEU A 1 106 ? 12.289 3.224 -15.542 1.00 97.88 106 LEU A CA 1
ATOM 822 C C . LEU A 1 106 ? 12.274 1.922 -14.734 1.00 97.88 106 LEU A C 1
ATOM 824 O O . LEU A 1 106 ? 11.365 1.698 -13.940 1.00 97.88 106 LEU A O 1
ATOM 828 N N . GLN A 1 107 ? 13.285 1.067 -14.894 1.00 98.38 107 GLN A N 1
ATOM 829 C CA . GLN A 1 107 ? 13.419 -0.150 -14.097 1.00 98.38 107 GLN A CA 1
ATOM 830 C C . GLN A 1 107 ? 13.628 0.168 -12.612 1.00 98.38 107 GLN A C 1
ATOM 832 O O . GLN A 1 107 ? 13.018 -0.477 -11.759 1.00 98.38 107 GLN A O 1
ATOM 837 N N . ARG A 1 108 ? 14.455 1.171 -12.292 1.00 98.38 108 ARG A N 1
ATOM 838 C CA . ARG A 1 108 ? 14.656 1.632 -10.911 1.00 98.38 108 ARG A CA 1
ATOM 839 C C . ARG A 1 108 ? 13.389 2.246 -10.325 1.00 98.38 108 ARG A C 1
ATOM 841 O O . ARG A 1 108 ? 13.038 1.913 -9.199 1.00 98.38 108 ARG A O 1
ATOM 848 N N . GLU A 1 109 ? 12.685 3.082 -11.083 1.00 98.31 109 GLU A N 1
ATOM 849 C CA . GLU A 1 109 ? 11.406 3.659 -10.651 1.00 98.31 109 GLU A CA 1
ATOM 850 C C . GLU A 1 109 ? 10.342 2.581 -10.421 1.00 98.31 109 GLU A C 1
ATOM 852 O O . GLU A 1 109 ? 9.635 2.617 -9.417 1.00 98.31 109 GLU A O 1
ATOM 857 N N . ALA A 1 110 ? 10.258 1.581 -11.302 1.00 97.81 110 ALA A N 1
ATOM 858 C CA . ALA A 1 110 ? 9.331 0.467 -11.143 1.00 97.81 110 ALA A CA 1
ATOM 859 C C . ALA A 1 110 ? 9.642 -0.367 -9.893 1.00 97.81 110 ALA A C 1
ATOM 861 O O . ALA A 1 110 ? 8.723 -0.800 -9.198 1.00 97.81 110 ALA A O 1
ATOM 862 N N . GLU A 1 111 ? 10.921 -0.597 -9.591 1.00 98.19 111 GLU A N 1
ATOM 863 C CA . GLU A 1 111 ? 11.319 -1.326 -8.388 1.00 98.19 111 GLU A CA 1
ATOM 864 C C . GLU A 1 111 ? 11.041 -0.517 -7.116 1.00 98.19 111 GLU A C 1
ATOM 866 O O . GLU A 1 111 ? 10.485 -1.053 -6.157 1.00 98.19 111 GLU A O 1
ATOM 871 N N . GLN A 1 112 ? 11.314 0.788 -7.136 1.00 98.38 112 GLN A N 1
ATOM 872 C CA . GLN A 1 112 ? 10.957 1.687 -6.041 1.00 98.38 112 GLN A CA 1
ATOM 873 C C . GLN A 1 112 ? 9.441 1.697 -5.800 1.00 98.38 112 GLN A C 1
ATOM 875 O O . GLN A 1 112 ? 8.988 1.490 -4.676 1.00 98.38 112 GLN A O 1
ATOM 880 N N . ALA A 1 113 ? 8.642 1.827 -6.862 1.00 97.88 113 ALA A N 1
ATOM 881 C CA . ALA A 1 113 ? 7.186 1.815 -6.769 1.00 97.88 113 ALA A CA 1
ATOM 882 C C . ALA A 1 113 ? 6.645 0.494 -6.193 1.00 97.88 113 ALA A C 1
ATOM 884 O O . ALA A 1 113 ? 5.670 0.498 -5.439 1.00 97.88 113 ALA A O 1
ATOM 885 N N . LYS A 1 114 ? 7.277 -0.648 -6.501 1.00 98.12 114 LYS A N 1
ATOM 886 C CA . LYS A 1 114 ? 6.920 -1.939 -5.890 1.00 98.12 114 LYS A CA 1
ATOM 887 C C . LYS A 1 114 ? 7.230 -1.972 -4.397 1.00 98.12 114 LYS A C 1
ATOM 889 O O . LYS A 1 114 ? 6.409 -2.480 -3.634 1.00 98.12 114 LYS A O 1
ATOM 894 N N . GLN A 1 115 ? 8.384 -1.452 -3.982 1.00 98.44 115 GLN A N 1
ATOM 895 C CA . GLN A 1 115 ? 8.763 -1.383 -2.568 1.00 98.44 115 GLN A CA 1
ATOM 896 C C . GLN A 1 115 ? 7.802 -0.483 -1.784 1.00 98.44 115 GLN A C 1
ATOM 898 O O . GLN A 1 115 ? 7.301 -0.888 -0.733 1.00 98.44 115 GLN A O 1
ATOM 903 N N . ASP A 1 116 ? 7.460 0.679 -2.338 1.00 98.38 116 ASP A N 1
ATOM 904 C CA . ASP A 1 116 ? 6.502 1.606 -1.734 1.00 98.38 116 ASP A CA 1
ATOM 905 C C . ASP A 1 116 ? 5.102 0.981 -1.643 1.00 98.38 116 ASP A C 1
ATOM 907 O O . ASP A 1 116 ? 4.452 1.045 -0.598 1.00 98.38 116 ASP A O 1
ATOM 911 N N . ALA A 1 117 ? 4.655 0.283 -2.694 1.00 97.81 117 ALA A N 1
ATOM 912 C CA . ALA A 1 117 ? 3.388 -0.443 -2.680 1.00 97.81 117 ALA A CA 1
ATOM 913 C C . ALA A 1 117 ? 3.374 -1.585 -1.648 1.00 97.81 117 ALA A C 1
ATOM 915 O O . ALA A 1 117 ? 2.355 -1.810 -0.991 1.00 97.81 117 ALA A O 1
ATOM 916 N N . ALA A 1 118 ? 4.484 -2.308 -1.479 1.00 98.25 118 ALA A N 1
ATOM 917 C CA . ALA A 1 118 ? 4.607 -3.353 -0.465 1.00 98.25 118 ALA A CA 1
ATOM 918 C C . ALA A 1 118 ? 4.543 -2.770 0.955 1.00 98.25 118 ALA A C 1
ATOM 920 O O . ALA A 1 118 ? 3.829 -3.302 1.808 1.00 98.25 118 ALA A O 1
ATOM 921 N N . LYS A 1 119 ? 5.223 -1.641 1.189 1.00 98.31 119 LYS A N 1
ATOM 922 C CA . LYS A 1 119 ? 5.172 -0.914 2.460 1.00 98.31 119 LYS A CA 1
ATOM 923 C C . LYS A 1 119 ? 3.753 -0.434 2.773 1.00 98.31 119 LYS A C 1
ATOM 925 O O . LYS A 1 119 ? 3.234 -0.757 3.838 1.00 98.31 119 LYS A O 1
ATOM 930 N N . ALA A 1 120 ? 3.092 0.228 1.824 1.00 97.88 120 ALA A N 1
ATOM 931 C CA . ALA A 1 120 ? 1.720 0.705 1.990 1.00 97.88 120 ALA A CA 1
ATOM 932 C C . ALA A 1 120 ? 0.729 -0.441 2.266 1.00 97.88 120 ALA A C 1
ATOM 934 O O . ALA A 1 120 ? -0.168 -0.306 3.096 1.00 97.88 120 ALA A O 1
ATOM 935 N N . ARG A 1 121 ? 0.902 -1.602 1.617 1.00 98.31 121 ARG A N 1
ATOM 936 C CA . ARG A 1 121 ? 0.090 -2.801 1.894 1.00 98.31 121 ARG A CA 1
ATOM 937 C C . ARG A 1 121 ? 0.302 -3.336 3.308 1.00 98.31 121 ARG A C 1
ATOM 939 O O . ARG A 1 121 ? -0.672 -3.717 3.951 1.00 98.31 121 ARG A O 1
ATOM 946 N N . SER A 1 122 ? 1.545 -3.362 3.788 1.00 98.19 122 SER A N 1
ATOM 947 C CA . SER A 1 122 ? 1.864 -3.770 5.161 1.00 98.19 122 SER A CA 1
ATOM 948 C C . SER A 1 122 ? 1.222 -2.829 6.185 1.00 98.19 122 SER A C 1
ATOM 950 O O . SER A 1 122 ? 0.548 -3.283 7.107 1.00 98.19 122 SER A O 1
ATOM 952 N N . GLU A 1 123 ? 1.351 -1.516 5.982 1.00 98.31 123 GLU A N 1
ATOM 953 C CA . GLU A 1 123 ? 0.738 -0.498 6.845 1.00 98.31 123 GLU A CA 1
ATOM 954 C C . GLU A 1 123 ? -0.794 -0.597 6.843 1.00 98.31 123 GLU A C 1
ATOM 956 O O . GLU A 1 123 ? -1.420 -0.560 7.902 1.00 98.31 123 GLU A O 1
ATOM 961 N N . ALA A 1 124 ? -1.411 -0.811 5.676 1.00 98.19 124 ALA A N 1
ATOM 962 C CA . ALA A 1 124 ? -2.853 -1.017 5.567 1.00 98.19 124 ALA A CA 1
ATOM 963 C C . ALA A 1 124 ? -3.321 -2.283 6.305 1.00 98.19 124 ALA A C 1
ATOM 965 O O . ALA A 1 124 ? -4.359 -2.256 6.967 1.00 98.19 124 ALA A O 1
ATOM 966 N N . ALA A 1 125 ? -2.556 -3.377 6.236 1.00 98.25 125 ALA A N 1
ATOM 967 C CA . ALA A 1 125 ? -2.859 -4.599 6.976 1.00 98.25 125 ALA A CA 1
ATOM 968 C C . ALA A 1 125 ? -2.763 -4.381 8.495 1.00 98.25 125 ALA A C 1
ATOM 970 O O . ALA A 1 125 ? -3.658 -4.789 9.231 1.00 98.25 125 ALA A O 1
ATOM 971 N N . GLN A 1 126 ? -1.728 -3.678 8.965 1.00 98.06 126 GLN A N 1
ATOM 972 C CA . GLN A 1 126 ? -1.584 -3.324 10.381 1.00 98.06 126 GLN A CA 1
ATOM 973 C C . GLN A 1 126 ? -2.731 -2.428 10.867 1.00 98.06 126 GLN A C 1
ATOM 975 O O . GLN A 1 126 ? -3.295 -2.671 11.934 1.00 98.06 126 GLN A O 1
ATOM 980 N N . ALA A 1 127 ? -3.118 -1.427 10.071 1.00 97.75 127 ALA A N 1
ATOM 981 C CA . ALA A 1 127 ? -4.238 -0.546 10.384 1.00 97.75 127 ALA A CA 1
ATOM 982 C C . ALA A 1 127 ? -5.577 -1.302 10.432 1.00 97.75 127 ALA A C 1
ATOM 984 O O . ALA A 1 127 ? -6.403 -1.024 11.300 1.00 97.75 127 ALA A O 1
ATOM 985 N N . ALA A 1 128 ? -5.786 -2.277 9.542 1.00 98.31 128 ALA A N 1
ATOM 986 C CA . ALA A 1 128 ? -6.981 -3.115 9.548 1.00 98.31 128 ALA A CA 1
ATOM 987 C C . ALA A 1 128 ? -7.084 -3.954 10.831 1.00 98.31 128 ALA A C 1
ATOM 989 O O . ALA A 1 128 ? -8.143 -3.968 11.460 1.00 98.31 128 ALA A O 1
ATOM 990 N N . THR A 1 129 ? -5.983 -4.580 11.261 1.00 98.38 129 THR A N 1
ATOM 991 C CA . THR A 1 129 ? -5.933 -5.322 12.531 1.00 98.38 129 THR A CA 1
ATOM 992 C C . THR A 1 129 ? -6.194 -4.402 13.722 1.00 98.38 129 THR A C 1
ATOM 994 O O . THR A 1 129 ? -7.048 -4.699 14.550 1.00 98.38 129 THR A O 1
ATOM 997 N N . ALA A 1 130 ? -5.543 -3.235 13.776 1.00 98.31 130 ALA A N 1
ATOM 998 C CA . ALA A 1 130 ? -5.754 -2.272 14.856 1.00 98.31 130 ALA A CA 1
ATOM 999 C C . ALA A 1 130 ? -7.207 -1.764 14.918 1.00 98.31 130 ALA A C 1
ATOM 1001 O O . ALA A 1 130 ? -7.756 -1.566 16.004 1.00 98.31 130 ALA A O 1
ATOM 1002 N N . LEU A 1 131 ? -7.849 -1.571 13.761 1.00 98.44 131 LEU A N 1
ATOM 1003 C CA . LEU A 1 131 ? -9.257 -1.188 13.684 1.00 98.44 131 LEU A CA 1
ATOM 1004 C C . LEU A 1 131 ? -10.177 -2.303 14.191 1.00 98.44 131 LEU A C 1
ATOM 1006 O O . LEU A 1 131 ? -11.162 -2.010 14.869 1.00 98.44 131 LEU A O 1
ATOM 1010 N N . GLN A 1 132 ? -9.877 -3.561 13.865 1.00 98.25 132 GLN A N 1
ATOM 1011 C CA . GLN A 1 132 ? -10.625 -4.706 14.374 1.00 98.25 132 GLN A CA 1
ATOM 1012 C C . GLN A 1 132 ? -10.495 -4.807 15.900 1.00 98.25 132 GLN A C 1
ATOM 1014 O O . GLN A 1 132 ? -11.512 -4.825 16.586 1.00 98.25 132 GLN A O 1
ATOM 1019 N N . ASP A 1 133 ? -9.278 -4.719 16.437 1.00 98.31 133 ASP A N 1
ATOM 1020 C CA . ASP A 1 133 ? -9.040 -4.729 17.885 1.00 98.31 133 ASP A CA 1
ATOM 1021 C C . ASP A 1 133 ? -9.773 -3.583 18.602 1.00 98.31 133 ASP A C 1
ATOM 1023 O O . ASP A 1 133 ? -10.321 -3.755 19.694 1.00 98.31 133 ASP A O 1
ATOM 1027 N N . ALA A 1 134 ? -9.787 -2.386 18.006 1.00 98.00 134 ALA A N 1
ATOM 1028 C CA . ALA A 1 134 ? -10.505 -1.239 18.552 1.00 98.00 134 ALA A CA 1
ATOM 1029 C C . ALA A 1 134 ? -12.027 -1.453 18.545 1.00 98.00 134 ALA A C 1
ATOM 1031 O O . ALA A 1 134 ? -12.702 -1.076 19.505 1.00 98.00 134 ALA A O 1
ATOM 1032 N N . ARG A 1 135 ? -12.568 -2.079 17.492 1.00 98.56 135 ARG A N 1
ATOM 1033 C CA . ARG A 1 135 ? -13.990 -2.445 17.411 1.00 98.56 135 ARG A CA 1
ATOM 1034 C C . ARG A 1 135 ? -14.365 -3.473 18.469 1.00 98.56 135 ARG A C 1
ATOM 1036 O O . ARG A 1 135 ? -15.358 -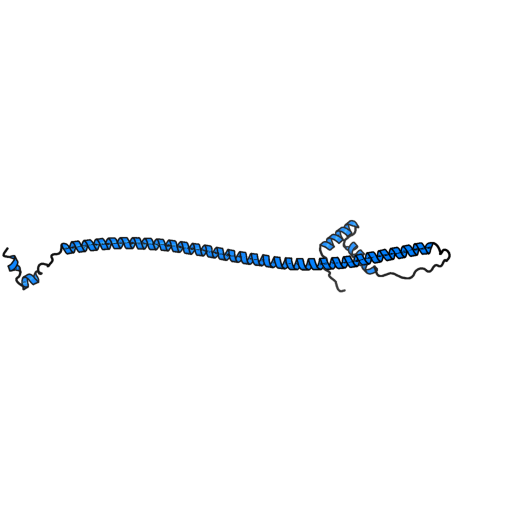3.268 19.161 1.00 98.56 135 ARG A O 1
ATOM 1043 N N . ASP A 1 136 ? -13.557 -4.511 18.644 1.00 98.38 136 ASP A N 1
ATOM 1044 C CA . ASP A 1 136 ? -13.816 -5.559 19.634 1.00 98.38 136 ASP A CA 1
ATOM 1045 C C . ASP A 1 136 ? -13.802 -4.985 21.059 1.00 98.38 136 ASP A C 1
ATOM 1047 O O . ASP A 1 136 ? -14.693 -5.269 21.862 1.00 98.38 136 ASP A O 1
ATOM 1051 N N . LYS A 1 137 ? -12.859 -4.080 21.358 1.00 98.38 137 LYS A N 1
ATOM 1052 C CA . LYS A 1 137 ? -12.827 -3.341 22.632 1.00 98.38 137 LYS A CA 1
ATOM 1053 C C . LYS A 1 137 ? -14.045 -2.438 22.820 1.00 98.38 137 LYS A C 1
ATOM 1055 O O . LYS A 1 137 ? -14.579 -2.368 23.924 1.00 98.38 137 LYS A O 1
ATOM 1060 N N . ALA A 1 138 ? -14.495 -1.753 21.769 1.00 98.19 138 ALA A N 1
ATOM 1061 C CA . ALA A 1 138 ? -15.683 -0.907 21.841 1.00 98.19 138 ALA A CA 1
ATOM 1062 C C . ALA A 1 138 ? -16.953 -1.730 22.115 1.00 98.19 138 ALA A C 1
ATOM 1064 O O . ALA A 1 138 ? -17.762 -1.336 22.953 1.00 98.19 138 ALA A O 1
ATOM 1065 N N . LEU A 1 139 ? -17.099 -2.892 21.471 1.00 98.38 139 LEU A N 1
ATOM 1066 C CA . LEU A 1 139 ? -18.203 -3.822 21.725 1.00 98.38 139 LEU A CA 1
ATOM 1067 C C . LEU A 1 139 ? -18.159 -4.382 23.151 1.00 98.38 139 LEU A C 1
ATOM 1069 O O . LEU A 1 139 ? -19.181 -4.403 23.835 1.00 98.38 139 LEU A O 1
ATOM 1073 N N . ALA A 1 140 ? -16.980 -4.780 23.635 1.00 98.06 140 ALA A N 1
ATOM 1074 C CA . ALA A 1 140 ? -16.813 -5.223 25.018 1.00 98.06 140 ALA A CA 1
ATOM 1075 C C . ALA A 1 140 ? -17.218 -4.123 26.017 1.00 98.06 140 ALA A C 1
ATOM 1077 O O . ALA A 1 140 ? -17.989 -4.385 26.941 1.00 98.06 140 ALA A O 1
ATOM 1078 N N . GLY A 1 141 ? -16.783 -2.881 25.780 1.00 98.19 141 GLY A N 1
ATOM 1079 C CA . GLY A 1 141 ? -17.164 -1.728 26.595 1.00 98.19 141 GLY A CA 1
ATOM 1080 C C . GLY A 1 141 ? -18.668 -1.434 26.568 1.00 98.19 141 GLY A C 1
ATOM 1081 O O . GLY A 1 141 ? -19.243 -1.117 27.608 1.00 98.19 141 GLY A O 1
ATOM 1082 N N . GLN A 1 142 ? -19.336 -1.591 25.418 1.00 98.19 142 GLN A N 1
ATOM 1083 C CA . GLN A 1 142 ? -20.799 -1.477 25.329 1.00 98.19 142 GLN A CA 1
ATOM 1084 C C . GLN A 1 142 ? -21.499 -2.539 26.179 1.00 98.19 142 GLN A C 1
ATOM 1086 O O . GLN A 1 142 ? -22.372 -2.205 26.976 1.00 98.19 142 GLN A O 1
ATOM 1091 N N . HIS A 1 143 ? -21.071 -3.799 26.089 1.00 98.25 143 HIS A N 1
ATOM 1092 C CA . HIS A 1 143 ? -21.636 -4.867 26.911 1.00 98.25 143 HIS A CA 1
ATOM 1093 C C . HIS A 1 143 ? -21.425 -4.645 28.414 1.00 98.25 143 HIS A C 1
ATOM 1095 O O . HIS A 1 143 ? -22.299 -4.982 29.215 1.00 98.25 143 HIS A O 1
ATOM 1101 N N . GLU A 1 144 ? -20.281 -4.100 28.824 1.00 98.19 144 GLU A N 1
ATOM 1102 C CA . GLU A 1 144 ? -20.040 -3.721 30.220 1.00 98.19 144 GLU A CA 1
ATOM 1103 C C . GLU A 1 144 ? -20.944 -2.566 30.665 1.00 98.19 144 GLU A C 1
ATOM 1105 O O . GLU A 1 144 ? -21.524 -2.631 31.753 1.00 98.19 144 GLU A O 1
ATOM 1110 N N . ALA A 1 145 ? -21.135 -1.556 29.813 1.00 97.88 145 ALA A N 1
ATOM 1111 C CA . ALA A 1 145 ? -22.046 -0.447 30.080 1.00 97.88 145 ALA A CA 1
ATOM 1112 C C . ALA A 1 145 ? -23.504 -0.919 30.226 1.00 97.88 145 ALA A C 1
ATOM 1114 O O . ALA A 1 145 ? -24.182 -0.517 31.173 1.00 97.88 145 ALA A O 1
ATOM 1115 N N . ASP A 1 146 ? -23.968 -1.824 29.362 1.00 98.38 146 ASP A N 1
ATOM 1116 C CA . ASP A 1 146 ? -25.319 -2.400 29.429 1.00 98.38 146 ASP A CA 1
ATOM 1117 C C . ASP A 1 146 ? -25.538 -3.200 30.721 1.00 98.38 146 ASP A C 1
ATOM 1119 O O . ASP A 1 146 ? -26.589 -3.098 31.371 1.00 98.38 146 ASP A O 1
ATOM 1123 N N . LYS A 1 147 ? -24.528 -3.975 31.139 1.00 98.38 147 LYS A N 1
ATOM 1124 C CA . LYS A 1 147 ? -24.544 -4.696 32.420 1.00 98.38 147 LYS A CA 1
ATOM 1125 C C . LYS A 1 147 ? -24.622 -3.729 33.599 1.00 98.38 147 LYS A C 1
ATOM 1127 O O . LYS A 1 147 ? -25.449 -3.928 34.488 1.00 98.38 147 LYS A O 1
ATOM 1132 N N . ALA A 1 148 ? -23.802 -2.678 33.600 1.00 98.00 148 ALA A N 1
ATOM 1133 C CA . ALA A 1 148 ? -23.812 -1.663 34.650 1.00 98.00 148 ALA A CA 1
ATOM 1134 C C . ALA A 1 148 ? -25.159 -0.926 34.715 1.00 98.00 148 ALA A C 1
ATOM 1136 O O . ALA A 1 148 ? -25.705 -0.740 35.800 1.00 98.00 148 ALA A O 1
ATOM 1137 N N . MET A 1 149 ? -25.738 -0.574 33.564 1.00 98.50 149 MET A N 1
ATOM 1138 C CA . MET A 1 149 ? -27.051 0.069 33.491 1.00 98.50 149 MET A CA 1
ATOM 1139 C C . MET A 1 149 ? -28.164 -0.840 34.023 1.00 98.50 149 MET A C 1
ATOM 1141 O O . MET A 1 149 ? -29.045 -0.381 34.748 1.00 98.50 149 MET A O 1
ATOM 1145 N N . SER A 1 150 ? -28.118 -2.134 33.706 1.00 98.06 150 SER A N 1
ATOM 1146 C CA . SER A 1 150 ? -29.082 -3.113 34.223 1.00 98.06 150 SER A CA 1
ATOM 1147 C C . SER A 1 150 ? -28.961 -3.282 35.742 1.00 98.06 150 SER A C 1
ATOM 1149 O O . SER A 1 150 ? -29.972 -3.330 36.441 1.00 98.06 150 SER A O 1
ATOM 1151 N N . ALA A 1 151 ? -27.732 -3.310 36.269 1.00 98.25 151 ALA A N 1
ATOM 1152 C CA . ALA A 1 151 ? -27.482 -3.362 37.708 1.00 98.25 151 ALA A CA 1
ATOM 1153 C C . ALA A 1 151 ? -27.957 -2.089 38.428 1.00 98.25 151 ALA A C 1
ATOM 1155 O O . ALA A 1 151 ? -28.548 -2.182 39.503 1.00 98.25 151 ALA A O 1
ATOM 1156 N N . LEU A 1 152 ? -27.742 -0.913 37.831 1.00 98.31 152 LEU A N 1
ATOM 1157 C CA . LEU A 1 152 ? -28.236 0.358 38.362 1.00 98.31 152 LEU A CA 1
ATOM 1158 C C . LEU A 1 152 ? -29.760 0.372 38.449 1.00 98.31 152 LEU A C 1
ATOM 1160 O O . LEU A 1 152 ? -30.281 0.670 39.518 1.00 98.31 152 LEU A O 1
ATOM 1164 N N . LYS A 1 153 ? -30.462 -0.037 37.386 1.00 98.38 153 LYS A N 1
ATOM 1165 C CA . LYS A 1 153 ? -31.930 -0.150 37.399 1.00 98.38 153 LYS A CA 1
ATOM 1166 C C . LYS A 1 153 ? -32.422 -1.069 38.517 1.00 98.38 153 LYS A C 1
ATOM 1168 O O . LYS A 1 153 ? -33.297 -0.683 39.281 1.00 98.38 153 LYS A O 1
ATOM 1173 N N . ALA A 1 154 ? -31.799 -2.237 38.688 1.00 98.31 154 ALA A N 1
ATOM 1174 C CA . ALA A 1 154 ? -32.149 -3.144 39.782 1.00 98.31 154 ALA A CA 1
ATOM 1175 C C . ALA A 1 154 ? -31.962 -2.491 41.167 1.00 98.31 154 ALA A C 1
ATOM 1177 O O . ALA A 1 154 ? -32.783 -2.681 42.063 1.00 98.31 154 ALA A O 1
ATOM 1178 N N . LYS A 1 155 ? -30.907 -1.685 41.352 1.00 98.19 155 LYS A N 1
ATOM 1179 C CA . LYS A 1 155 ? -30.696 -0.930 42.597 1.00 98.19 155 LYS A CA 1
ATOM 1180 C C . LYS A 1 155 ? -31.665 0.233 42.772 1.00 98.19 155 LYS A C 1
ATOM 1182 O O . LYS A 1 155 ? -32.077 0.487 43.900 1.00 98.19 155 LYS A O 1
ATOM 1187 N N . GLU A 1 156 ? -32.057 0.916 41.703 1.00 98.44 156 GLU A N 1
ATOM 1188 C CA . GLU A 1 156 ? -33.107 1.939 41.748 1.00 98.44 156 GLU A CA 1
ATOM 1189 C C . GLU A 1 156 ? -34.447 1.338 42.189 1.00 98.44 156 GLU A C 1
ATOM 1191 O O . GLU A 1 156 ? -35.097 1.901 43.073 1.00 98.44 156 GLU A O 1
ATOM 1196 N N . ASP A 1 157 ? -34.803 0.163 41.665 1.00 98.31 157 ASP A N 1
ATOM 1197 C CA . ASP A 1 157 ? -36.006 -0.577 42.055 1.00 98.31 157 ASP A CA 1
ATOM 1198 C C . ASP A 1 157 ? -35.959 -1.007 43.533 1.00 98.31 157 ASP A C 1
ATOM 1200 O O . ASP A 1 157 ? -36.922 -0.796 44.277 1.00 98.31 157 ASP A O 1
ATOM 1204 N N . GLU A 1 158 ? -34.825 -1.544 44.005 1.00 98.25 158 GLU A N 1
ATOM 1205 C CA . GLU A 1 158 ? -34.617 -1.870 45.427 1.00 98.25 158 GLU A CA 1
ATOM 1206 C C . GLU A 1 158 ? -34.762 -0.627 46.322 1.00 98.25 158 GLU A C 1
ATOM 1208 O O . GLU A 1 158 ? -35.432 -0.666 47.356 1.00 98.25 158 GLU A O 1
ATOM 1213 N N . VAL A 1 159 ? -34.161 0.501 45.932 1.00 98.25 159 VAL A N 1
ATOM 1214 C CA . VAL A 1 159 ? -34.255 1.760 46.684 1.00 98.25 159 VAL A CA 1
ATOM 1215 C C . VAL A 1 159 ? -35.691 2.278 46.704 1.00 98.25 159 VAL A C 1
ATOM 1217 O O . VAL A 1 159 ? -36.152 2.737 47.751 1.00 98.25 159 VAL A O 1
ATOM 1220 N N . ALA A 1 160 ? -36.416 2.201 45.587 1.00 97.94 160 ALA A N 1
ATOM 1221 C CA . ALA A 1 160 ? -37.823 2.584 45.520 1.00 97.94 160 ALA A CA 1
ATOM 1222 C C . ALA A 1 160 ? -38.682 1.721 46.457 1.00 97.94 160 ALA A C 1
ATOM 1224 O O . ALA A 1 160 ? -39.476 2.258 47.235 1.00 97.94 160 ALA A O 1
ATOM 1225 N N . PHE A 1 161 ? -38.459 0.404 46.458 1.00 98.31 161 PHE A N 1
ATOM 1226 C CA . PHE A 1 161 ? -39.116 -0.528 47.372 1.00 98.31 161 PHE A CA 1
ATOM 1227 C C . PHE A 1 161 ? -38.831 -0.195 48.846 1.00 98.31 161 PHE A C 1
ATOM 1229 O O . PHE A 1 161 ? -39.754 -0.109 49.664 1.00 98.31 161 PHE A O 1
ATOM 1236 N N . LEU A 1 162 ? -37.565 0.047 49.201 1.00 97.88 162 LEU A N 1
ATOM 1237 C CA . LEU A 1 162 ? -37.181 0.405 50.569 1.00 97.88 162 LEU A CA 1
ATOM 1238 C C . LEU A 1 162 ? -37.788 1.744 50.999 1.00 97.88 162 LEU A C 1
ATOM 1240 O O . LEU A 1 162 ? -38.299 1.846 52.112 1.00 97.88 162 LEU A O 1
ATOM 1244 N N . ARG A 1 163 ? -37.802 2.754 50.120 1.00 97.62 163 ARG A N 1
ATOM 1245 C CA . ARG A 1 163 ? -38.452 4.049 50.389 1.00 97.62 163 ARG A CA 1
ATOM 1246 C C . ARG A 1 163 ? -39.943 3.884 50.667 1.00 97.62 163 ARG A C 1
ATOM 1248 O O . ARG A 1 163 ? -40.435 4.455 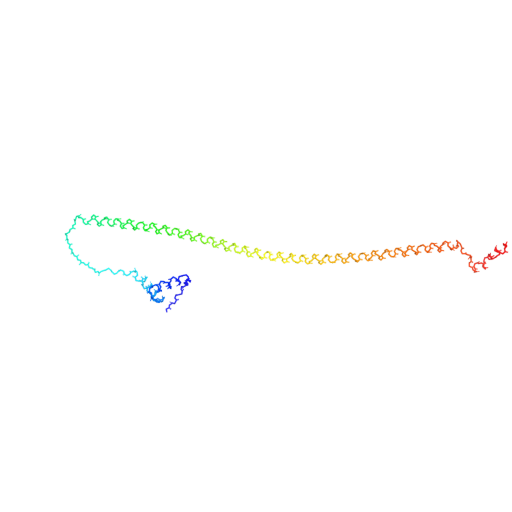51.637 1.00 97.62 163 ARG A O 1
ATOM 1255 N N . ALA A 1 164 ? -40.642 3.078 49.869 1.00 96.94 164 ALA A N 1
ATOM 1256 C CA . ALA A 1 164 ? -42.055 2.779 50.092 1.00 96.94 164 ALA A CA 1
ATOM 1257 C C . ALA A 1 164 ? -42.281 2.060 51.433 1.00 96.94 164 ALA A C 1
ATOM 1259 O O . ALA A 1 164 ? -43.182 2.422 52.186 1.00 96.94 164 ALA A O 1
ATOM 1260 N N . THR A 1 165 ? -41.424 1.094 51.772 1.00 96.31 165 THR A N 1
ATOM 1261 C CA . THR A 1 165 ? -41.504 0.348 53.039 1.00 96.31 165 THR A CA 1
ATOM 1262 C C . THR A 1 165 ? -41.266 1.254 54.248 1.00 96.31 165 THR A C 1
ATOM 1264 O O . THR A 1 165 ? -42.020 1.207 55.219 1.00 96.31 165 THR A O 1
ATOM 1267 N N . VAL A 1 166 ? -40.250 2.121 54.190 1.00 96.19 166 VAL A N 1
ATOM 1268 C CA . VAL A 1 166 ? -39.975 3.117 55.238 1.00 96.19 166 VAL A CA 1
ATOM 1269 C C . VAL A 1 166 ? -41.157 4.068 55.394 1.00 96.19 166 VAL A C 1
ATOM 1271 O O . VAL A 1 166 ? -41.561 4.342 56.521 1.00 96.19 166 VAL A O 1
ATOM 1274 N N . HIS A 1 167 ? -41.747 4.527 54.288 1.00 93.94 167 HIS A N 1
ATOM 1275 C CA . HIS A 1 167 ? -42.927 5.382 54.334 1.00 93.94 167 HIS A CA 1
ATOM 1276 C C . HIS A 1 167 ? -44.104 4.683 55.032 1.00 93.94 167 HIS A C 1
ATOM 1278 O O . HIS A 1 167 ? -44.640 5.221 55.998 1.00 93.94 167 HIS A O 1
ATOM 1284 N N . GLN A 1 168 ? -44.419 3.441 54.657 1.00 94.50 168 GLN A N 1
ATOM 1285 C CA . GLN A 1 168 ? -45.468 2.651 55.314 1.00 94.50 168 GLN A CA 1
ATOM 1286 C C . GLN A 1 168 ? -45.216 2.435 56.813 1.00 94.50 168 GLN A C 1
ATOM 1288 O O . GLN A 1 168 ? -46.147 2.492 57.615 1.00 94.50 168 GLN A O 1
ATOM 1293 N N . LEU A 1 169 ? -43.969 2.165 57.215 1.00 92.56 169 LEU A N 1
ATOM 1294 C CA . LEU A 1 169 ? -43.614 2.042 58.632 1.00 92.56 169 LEU A CA 1
ATOM 1295 C C . LEU A 1 169 ? -43.767 3.380 59.360 1.00 92.56 169 LEU A C 1
ATOM 1297 O O . LEU A 1 169 ? -44.271 3.402 60.480 1.00 92.56 169 LEU A O 1
ATOM 1301 N N . SER A 1 170 ? -43.381 4.485 58.719 1.00 91.19 170 SER A N 1
ATOM 1302 C CA . SER A 1 170 ? -43.518 5.828 59.285 1.00 91.19 170 SER A CA 1
ATOM 1303 C C . SER A 1 170 ? -44.977 6.237 59.492 1.00 91.19 170 SER A C 1
ATOM 1305 O O . SER A 1 170 ? -45.282 6.845 60.509 1.00 91.19 170 SER A O 1
ATOM 1307 N N . GLU A 1 171 ? -45.888 5.835 58.600 1.00 88.50 171 GLU A N 1
ATOM 1308 C CA . GLU A 1 171 ? -47.330 6.074 58.756 1.00 88.50 171 GLU A CA 1
ATOM 1309 C C . GLU A 1 171 ? -47.946 5.252 59.894 1.00 88.50 171 GLU A C 1
ATOM 1311 O O . GLU A 1 171 ? -48.877 5.699 60.560 1.00 88.50 171 GLU A O 1
ATOM 1316 N N . LYS A 1 172 ? -47.436 4.037 60.125 1.00 86.19 172 LYS A N 1
ATOM 1317 C CA . LYS A 1 172 ? -47.902 3.157 61.207 1.00 86.19 172 LYS A CA 1
ATOM 1318 C C . LYS A 1 172 ? -47.328 3.531 62.573 1.00 86.19 172 LYS A C 1
ATOM 1320 O O . LYS A 1 172 ? -47.840 3.055 63.588 1.00 86.19 172 LYS A O 1
ATOM 1325 N N . LEU A 1 173 ? -46.265 4.333 62.619 1.00 79.75 173 LEU A N 1
ATOM 1326 C CA . LEU A 1 173 ? -45.688 4.806 63.869 1.00 79.75 173 LEU A CA 1
ATOM 1327 C C . LEU A 1 173 ? -46.569 5.918 64.464 1.00 79.75 173 LEU A C 1
ATOM 1329 O O . LEU A 1 173 ? -46.942 6.858 63.764 1.00 79.75 173 LEU A O 1
ATOM 1333 N N . PRO A 1 174 ? -46.902 5.851 65.763 1.00 71.31 174 PRO A N 1
ATOM 1334 C CA . PRO A 1 174 ? -47.650 6.919 66.410 1.00 71.31 174 PRO A CA 1
ATOM 1335 C C . PRO A 1 174 ? -46.815 8.211 66.449 1.00 71.31 174 PRO A C 1
ATOM 1337 O O . PRO A 1 174 ? -45.619 8.176 66.733 1.00 71.31 174 PRO A O 1
ATOM 1340 N N . ALA A 1 175 ? -47.460 9.364 66.221 1.00 66.62 175 ALA A N 1
ATOM 1341 C CA . ALA A 1 175 ? -46.824 10.693 66.192 1.00 66.62 175 ALA A CA 1
ATOM 1342 C C . ALA A 1 175 ? -46.091 11.073 67.497 1.00 66.62 175 ALA A C 1
ATOM 1344 O O . ALA A 1 175 ? -45.236 11.956 67.504 1.00 66.62 175 ALA A O 1
ATOM 1345 N N . ALA A 1 176 ? -46.411 10.390 68.596 1.00 59.94 176 ALA A N 1
ATOM 1346 C CA . ALA A 1 176 ? -45.644 10.382 69.828 1.00 59.94 176 ALA A CA 1
ATOM 1347 C C . ALA A 1 176 ? -45.682 8.965 70.408 1.00 59.94 176 ALA A C 1
ATOM 1349 O O . ALA A 1 176 ? -46.756 8.376 70.551 1.00 59.94 176 ALA A O 1
ATOM 1350 N N . LEU A 1 177 ? -44.515 8.420 70.754 1.00 59.28 177 LEU A N 1
ATOM 1351 C CA . LEU A 1 177 ? -44.459 7.206 71.561 1.00 59.28 177 LEU A CA 1
ATOM 1352 C C . LEU A 1 177 ? -45.136 7.500 72.909 1.00 59.28 177 LEU A C 1
ATOM 1354 O O . LEU A 1 177 ? -44.882 8.568 73.481 1.00 59.28 177 LEU A O 1
ATOM 1358 N N . PRO A 1 178 ? -45.987 6.598 73.437 1.00 60.22 178 PRO A N 1
ATOM 1359 C CA . PRO A 1 178 ? -46.394 6.712 74.825 1.00 60.22 178 PRO A CA 1
ATOM 1360 C C . PRO A 1 178 ? -45.116 6.792 75.678 1.00 60.22 178 PRO A C 1
ATOM 1362 O O . PRO A 1 178 ? -44.144 6.090 75.380 1.00 60.22 178 PRO A O 1
ATOM 1365 N N . PRO A 1 179 ? -45.080 7.692 76.674 1.00 57.19 179 PRO A N 1
ATOM 1366 C CA . PRO A 1 179 ? -43.878 7.969 77.448 1.00 57.19 179 PRO A CA 1
ATOM 1367 C C . PRO A 1 179 ? -43.319 6.663 78.004 1.00 57.19 179 PRO A C 1
ATOM 1369 O O . PRO A 1 179 ? -44.085 5.763 78.348 1.00 57.19 179 PRO A O 1
ATOM 1372 N N . SER A 1 180 ? -41.994 6.529 78.058 1.00 68.56 180 SER A N 1
ATOM 1373 C CA . SER A 1 180 ? -41.391 5.281 78.543 1.00 68.56 180 SER A CA 1
ATOM 1374 C C . SER A 1 180 ? -41.894 4.958 79.956 1.00 68.56 180 SER A C 1
ATOM 1376 O O . SER A 1 180 ? -42.277 5.865 80.700 1.00 68.56 180 SER A O 1
ATOM 1378 N N . GLU A 1 181 ? -41.895 3.683 80.362 1.00 60.22 181 GLU A N 1
ATOM 1379 C CA . GLU A 1 181 ? -42.323 3.315 81.722 1.00 60.22 181 GLU A CA 1
ATOM 1380 C C . GLU A 1 181 ? -41.612 4.143 82.805 1.00 60.22 181 GLU A C 1
ATOM 1382 O O . GLU A 1 181 ? -42.221 4.479 83.822 1.00 60.22 181 GLU A O 1
ATOM 1387 N N . GLU A 1 182 ? -40.349 4.516 82.576 1.00 60.56 182 GLU A N 1
ATOM 1388 C CA . GLU A 1 182 ? -39.588 5.381 83.475 1.00 60.56 182 GLU A CA 1
ATOM 1389 C C . GLU A 1 182 ? -40.119 6.821 83.510 1.00 60.56 182 GLU A C 1
ATOM 1391 O O . GLU A 1 182 ? -40.245 7.411 84.584 1.00 60.56 182 GLU A O 1
ATOM 1396 N N . GLU A 1 183 ? -40.502 7.395 82.370 1.00 66.44 183 GLU A N 1
ATOM 1397 C CA . GLU A 1 183 ? -41.098 8.734 82.309 1.00 66.44 183 GLU A CA 1
ATOM 1398 C C . GLU A 1 183 ? -42.526 8.769 82.860 1.00 66.44 183 GLU A C 1
ATOM 1400 O O . GLU A 1 183 ? -42.883 9.713 83.572 1.00 66.44 183 GLU A O 1
ATOM 1405 N N . ILE A 1 184 ? -43.321 7.726 82.596 1.00 64.44 184 ILE A N 1
ATOM 1406 C CA . ILE A 1 184 ? -44.663 7.547 83.162 1.00 64.44 184 ILE A CA 1
ATOM 1407 C C . ILE A 1 184 ? -44.569 7.503 84.688 1.00 64.44 184 ILE A C 1
ATOM 1409 O O . ILE A 1 184 ? -45.289 8.251 85.355 1.00 64.44 184 ILE A O 1
ATOM 1413 N N . LYS A 1 185 ? -43.648 6.688 85.231 1.00 60.53 185 LYS A N 1
ATOM 1414 C CA . LYS A 1 185 ? -43.402 6.549 86.676 1.00 60.53 185 LYS A CA 1
ATOM 1415 C C . LYS A 1 185 ? -42.884 7.846 87.308 1.00 60.53 185 LYS A C 1
ATOM 1417 O O . LYS A 1 185 ? -43.327 8.234 88.387 1.00 60.53 185 LYS A O 1
ATOM 1422 N N . ARG A 1 186 ? -41.990 8.565 86.627 1.00 67.94 186 ARG A N 1
ATOM 1423 C CA . ARG A 1 186 ? -41.401 9.808 87.146 1.00 67.94 186 ARG A CA 1
ATOM 1424 C C . ARG A 1 186 ? -42.370 10.992 87.128 1.00 67.94 186 ARG A C 1
ATOM 1426 O O . ARG A 1 186 ? -42.314 11.827 88.026 1.00 67.94 186 ARG A O 1
ATOM 1433 N N . LYS A 1 187 ? -43.251 11.087 86.126 1.00 71.75 187 LYS A N 1
ATOM 1434 C CA . LYS A 1 187 ? -44.167 12.231 85.949 1.00 71.75 187 LYS A CA 1
ATOM 1435 C C . LYS A 1 187 ? -45.612 11.965 86.384 1.00 71.75 187 LYS A C 1
ATOM 1437 O O . LYS A 1 187 ? -46.452 12.851 86.257 1.00 71.75 187 LYS A O 1
ATOM 1442 N N . SER A 1 188 ? -45.922 10.785 86.930 1.00 65.81 188 SER A N 1
ATOM 1443 C CA . SER A 1 188 ? -47.277 10.426 87.395 1.00 65.81 188 SER A CA 1
ATOM 1444 C C . SER A 1 188 ? -48.366 10.482 86.318 1.00 65.81 188 SER A C 1
ATOM 1446 O O . SER A 1 188 ? -49.550 10.658 86.609 1.00 65.81 188 SER A O 1
ATOM 1448 N N . TRP A 1 189 ? -47.976 10.300 85.055 1.00 67.50 189 TRP A N 1
ATOM 1449 C CA . TRP A 1 189 ? -48.865 10.423 83.898 1.00 67.50 189 TRP A CA 1
ATOM 1450 C C . TRP A 1 189 ? -49.870 9.265 83.759 1.00 67.50 189 TRP A C 1
ATOM 1452 O O . TRP A 1 189 ? -50.881 9.419 83.074 1.00 67.50 189 TRP A O 1
ATOM 1462 N N . TRP A 1 190 ? -49.686 8.150 84.480 1.00 62.59 190 TRP A N 1
ATOM 1463 C CA . TRP A 1 190 ? -50.639 7.027 84.505 1.00 62.59 190 TRP A CA 1
ATOM 1464 C C . TRP A 1 190 ? -52.029 7.410 85.041 1.00 62.59 190 TRP A C 1
ATOM 1466 O O . TRP A 1 190 ? -53.014 6.760 84.706 1.00 62.59 190 TRP A O 1
ATOM 1476 N N . ARG A 1 191 ? -52.142 8.484 85.841 1.00 64.50 191 ARG A N 1
ATOM 1477 C CA . ARG A 1 191 ? -53.438 8.951 86.372 1.00 64.50 191 ARG A CA 1
ATOM 1478 C C . ARG A 1 191 ? -54.316 9.602 85.303 1.00 64.50 191 ARG A C 1
ATOM 1480 O O . ARG A 1 191 ? -55.531 9.637 85.465 1.00 64.50 191 ARG A O 1
ATOM 1487 N N . PHE A 1 192 ? -53.715 10.108 84.226 1.00 63.19 192 PHE A N 1
ATOM 1488 C CA . PHE A 1 192 ? -54.437 10.749 83.125 1.00 63.19 192 PHE A CA 1
ATOM 1489 C C . PHE A 1 192 ? -55.232 9.730 82.293 1.00 63.19 192 PHE A C 1
ATOM 1491 O O . PHE A 1 192 ? -56.320 10.032 81.821 1.00 63.19 192 PHE A O 1
ATOM 1498 N N . TRP A 1 193 ? -54.733 8.496 82.199 1.00 59.06 193 TRP A N 1
ATOM 1499 C CA . TRP A 1 193 ? -55.349 7.401 81.442 1.00 59.06 193 TRP A CA 1
ATOM 1500 C C . TRP A 1 193 ? -56.275 6.504 82.285 1.00 59.06 193 TRP A C 1
ATOM 1502 O O . TRP A 1 193 ? -56.873 5.576 81.761 1.00 59.06 193 TRP A O 1
ATOM 1512 N N . GLN A 1 194 ? -56.417 6.782 83.588 1.00 59.75 194 GLN A N 1
ATOM 1513 C CA . GLN A 1 194 ? -57.232 6.003 84.537 1.00 59.75 194 GLN A CA 1
ATOM 1514 C C . GLN A 1 194 ? -58.666 6.539 84.726 1.00 59.75 194 GLN A C 1
ATOM 1516 O O . GLN A 1 194 ? -59.405 6.021 85.560 1.00 59.75 194 GLN A O 1
ATOM 1521 N N . ARG A 1 195 ? -59.048 7.608 84.015 1.00 48.53 195 ARG A N 1
ATOM 1522 C CA . ARG A 1 195 ? -60.357 8.282 84.143 1.00 48.53 195 ARG A CA 1
ATOM 1523 C C . ARG A 1 195 ? -61.203 8.285 82.859 1.00 48.53 195 ARG A C 1
ATOM 1525 O O . ARG A 1 195 ? -62.125 9.090 82.761 1.00 48.53 195 ARG A O 1
ATOM 1532 N N . GLY A 1 196 ? -60.897 7.403 81.909 1.00 45.50 196 GLY A N 1
ATOM 1533 C CA . GLY A 1 196 ? -61.764 7.080 80.771 1.00 45.50 196 GLY A CA 1
ATOM 1534 C C . GLY A 1 196 ? -62.499 5.778 81.022 1.00 45.50 196 GLY A C 1
ATOM 1535 O O . GLY A 1 196 ? -61.809 4.826 81.448 1.00 45.50 196 GLY A O 1
#

Secondary structure (DSSP, 8-state):
-PPP-----HHHHHHHHHHHHHTT--HHHHHHHHHHHHHGGG---------------SSHHHHHHHHHHHHHHHHHHHHHHHHHHHHHHHHHHHHHHHHHHHHHHHHHHHHHHHHHHHHHHHHHHHHHHHHHHHHHHHHHHHHHHHHHHHHHHHHHHHHHHHHHHHHHHHHHS-SSPPPPHHHHHHHTGGGTSS--

Radius of gyration: 60.53 Å; chains: 1; bounding box: 122×40×168 Å

pLDDT: mean 82.93, std 18.91, range [34.34, 98.56]

Foldseek 3Di:
DDDDDDDDDPVVVVVLVVVCVVVVHDSVVSVVVVVVCVVCVPDDDPDDDDDDDDDDDDPVVVVVVVVVVVVVVVVVVVVVVVVVVVVVVVVVVVVVVVVVVVVVVVVVVVVVVVVVVVVVVVVVVVVVVVVVVVVVVVVVVVVVVVVVVVVVVVVVVVVVVVVVVVVVVVVVDPPDDDDPPVCCVVVVCVVVVVPD

Sequence (196 aa):
MPRIYAPVSDEILHQIDADAKERGISRAQWVSTAIGAYLHRGEVQPGADMVQSGATTVQDGASRGANAVQTGAELEQIRRELDQARTDREQTWRETVQLRSRAEHLQREAEQAKQDAAKARSEAAQAATALQDARDKALAGQHEADKAMSALKAKEDEVAFLRATVHQLSEKLPAALPPSEEEIKRKSWWRFWQRG